Protein AF-A0A315EAD7-F1 (afdb_monomer_lite)

Structure (mmCIF, N/CA/C/O backbone):
data_AF-A0A315EAD7-F1
#
_entry.id   AF-A0A315EAD7-F1
#
loop_
_atom_site.group_PDB
_atom_site.id
_atom_site.type_symbol
_atom_site.label_atom_id
_atom_site.label_alt_id
_atom_site.label_comp_id
_atom_site.label_asym_id
_atom_site.label_entity_id
_atom_site.label_seq_id
_atom_site.pdbx_PDB_ins_code
_atom_site.Cartn_x
_atom_site.Cartn_y
_atom_site.Cartn_z
_atom_site.occupancy
_atom_site.B_iso_or_equiv
_atom_site.auth_seq_id
_atom_site.auth_comp_id
_atom_site.auth_asym_id
_atom_site.auth_atom_id
_atom_site.pdbx_PDB_model_num
ATOM 1 N N . MET A 1 1 ? 88.398 -5.566 -38.376 1.00 37.94 1 MET A N 1
ATOM 2 C CA . MET A 1 1 ? 87.605 -5.777 -39.605 1.00 37.94 1 MET A CA 1
ATOM 3 C C . MET A 1 1 ? 86.304 -6.455 -39.190 1.00 37.94 1 MET A C 1
ATOM 5 O O . MET A 1 1 ? 86.364 -7.493 -38.545 1.00 37.94 1 MET A O 1
ATOM 9 N N . LEU A 1 2 ? 85.172 -5.774 -39.396 1.00 40.97 2 LEU A N 1
ATOM 10 C CA . LEU A 1 2 ? 83.813 -6.193 -39.020 1.00 40.97 2 LEU A CA 1
ATOM 11 C C . LEU A 1 2 ? 83.371 -7.479 -39.746 1.00 40.97 2 LEU A C 1
ATOM 13 O O . LEU A 1 2 ? 83.737 -7.649 -40.902 1.00 40.97 2 LEU A O 1
ATOM 17 N N . MET A 1 3 ? 82.492 -8.282 -39.125 1.00 36.75 3 MET A N 1
ATOM 18 C CA . MET A 1 3 ? 81.089 -8.507 -39.562 1.00 36.75 3 MET A CA 1
ATOM 19 C C . MET A 1 3 ? 80.421 -9.642 -38.752 1.00 36.75 3 MET A C 1
ATOM 21 O O . MET A 1 3 ? 80.897 -10.767 -38.713 1.00 36.75 3 MET A O 1
ATOM 25 N N . MET A 1 4 ? 79.442 -9.292 -37.907 1.00 40.12 4 MET A N 1
ATOM 26 C CA . MET A 1 4 ? 77.978 -9.465 -38.076 1.00 40.12 4 MET A CA 1
ATOM 27 C C . MET A 1 4 ? 77.415 -10.809 -37.571 1.00 40.12 4 MET A C 1
ATOM 29 O O . MET A 1 4 ? 77.338 -11.806 -38.284 1.00 40.12 4 MET A O 1
ATOM 33 N N . LYS A 1 5 ? 76.933 -10.776 -36.318 1.00 45.88 5 LYS A N 1
ATOM 34 C CA . LYS A 1 5 ? 76.017 -11.752 -35.703 1.00 45.88 5 LYS A CA 1
ATOM 35 C C . LYS A 1 5 ? 74.645 -11.670 -36.384 1.00 45.88 5 LYS A C 1
ATOM 37 O O . LYS A 1 5 ? 74.029 -10.608 -36.389 1.00 45.88 5 LYS A O 1
ATOM 42 N N . LYS A 1 6 ? 74.149 -12.792 -36.913 1.00 49.88 6 LYS A N 1
ATOM 43 C CA . LYS A 1 6 ? 72.768 -12.925 -37.403 1.00 49.88 6 LYS A CA 1
ATOM 44 C C . LYS A 1 6 ? 71.826 -13.124 -36.212 1.00 49.88 6 LYS A C 1
ATOM 46 O O . LYS A 1 6 ? 71.867 -14.162 -35.561 1.00 49.88 6 LYS A O 1
ATOM 51 N N . ILE A 1 7 ? 71.006 -12.117 -35.929 1.00 51.59 7 ILE A N 1
ATOM 52 C CA . ILE A 1 7 ? 69.892 -12.180 -34.977 1.00 51.59 7 ILE A CA 1
ATOM 53 C C . ILE A 1 7 ? 68.640 -12.524 -35.791 1.00 51.59 7 ILE A C 1
ATOM 55 O O . ILE A 1 7 ? 68.223 -11.741 -36.641 1.00 51.59 7 ILE A O 1
ATOM 59 N N . PHE A 1 8 ? 68.072 -13.707 -35.565 1.00 46.38 8 PHE A N 1
ATOM 60 C CA . PHE A 1 8 ? 66.744 -14.080 -36.058 1.00 46.38 8 PHE A CA 1
ATOM 61 C C . PHE A 1 8 ? 65.682 -13.430 -35.154 1.00 46.38 8 PHE A C 1
ATOM 63 O O . PHE A 1 8 ? 65.726 -13.670 -33.945 1.00 46.38 8 PHE A O 1
ATOM 70 N N . PRO A 1 9 ? 64.725 -12.635 -35.671 1.00 49.94 9 PRO A N 1
ATOM 71 C CA . PRO A 1 9 ? 63.619 -12.157 -34.861 1.00 49.94 9 PRO A CA 1
ATOM 72 C C . PRO A 1 9 ? 62.522 -13.226 -34.808 1.00 49.94 9 PRO A C 1
ATOM 74 O O . PRO A 1 9 ? 61.976 -13.653 -35.825 1.00 49.94 9 PRO A O 1
ATOM 77 N N . LEU A 1 10 ? 62.213 -13.651 -33.587 1.00 44.47 10 LEU A N 1
ATOM 78 C CA . LEU A 1 10 ? 61.074 -14.487 -33.242 1.00 44.47 10 LEU A CA 1
ATOM 79 C C . LEU A 1 10 ? 59.828 -13.589 -33.279 1.00 44.47 10 LEU A C 1
ATOM 81 O O . LEU A 1 10 ? 59.604 -12.784 -32.377 1.00 44.47 10 LEU A O 1
ATOM 85 N N . VAL A 1 11 ? 59.063 -13.659 -34.370 1.00 46.22 11 VAL A N 1
ATOM 86 C CA . VAL A 1 11 ? 57.801 -12.923 -34.528 1.00 46.22 11 VAL A CA 1
ATOM 87 C C . VAL A 1 11 ? 56.755 -13.584 -33.631 1.00 46.22 11 VAL A C 1
ATOM 89 O O . VAL A 1 11 ? 56.119 -14.567 -34.004 1.00 46.22 11 VAL A O 1
ATOM 92 N N . ALA A 1 12 ? 56.606 -13.061 -32.415 1.00 50.25 12 ALA A N 1
ATOM 93 C CA . ALA A 1 12 ? 55.494 -13.378 -31.533 1.00 50.25 12 ALA A CA 1
ATOM 94 C C . ALA A 1 12 ? 54.226 -12.708 -32.085 1.00 50.25 12 ALA A C 1
ATOM 96 O O . ALA A 1 12 ? 54.041 -11.496 -31.971 1.00 50.25 12 ALA A O 1
ATOM 97 N N . ILE A 1 13 ? 53.364 -13.503 -32.719 1.00 51.53 13 ILE A N 1
ATOM 98 C CA . ILE A 1 13 ? 52.013 -13.098 -33.108 1.00 51.53 13 ILE A CA 1
ATOM 99 C C . ILE A 1 13 ? 51.214 -12.890 -31.816 1.00 51.53 13 ILE A C 1
ATOM 101 O O . ILE A 1 13 ? 50.770 -13.841 -31.177 1.00 51.53 13 ILE A O 1
ATOM 105 N N . VAL A 1 14 ? 51.063 -11.630 -31.408 1.00 49.56 14 VAL A N 1
ATOM 106 C CA . VAL A 1 14 ? 50.138 -11.217 -30.351 1.00 49.56 14 VAL A CA 1
ATOM 107 C C . VAL A 1 14 ? 48.731 -11.234 -30.948 1.00 49.56 14 VAL A C 1
ATOM 109 O O . VAL A 1 14 ? 48.288 -10.270 -31.568 1.00 49.56 14 VAL A O 1
ATOM 112 N N . THR A 1 15 ? 48.020 -12.349 -30.792 1.00 51.84 15 THR A N 1
ATOM 113 C CA . THR A 1 15 ? 46.568 -12.415 -30.998 1.00 51.84 15 THR A CA 1
ATOM 114 C C . THR A 1 15 ? 45.883 -11.592 -29.911 1.00 51.84 15 THR A C 1
ATOM 116 O O . THR A 1 15 ? 45.620 -12.073 -28.811 1.00 51.84 15 THR A O 1
ATOM 119 N N . ILE A 1 16 ? 45.616 -10.322 -30.215 1.00 50.47 16 ILE A N 1
ATOM 120 C CA . ILE A 1 16 ? 44.735 -9.469 -29.420 1.00 50.47 16 ILE A CA 1
ATOM 121 C C . ILE A 1 16 ? 43.326 -10.050 -29.571 1.00 50.47 16 ILE A C 1
ATOM 123 O O . ILE A 1 16 ? 42.698 -9.898 -30.620 1.00 50.47 16 ILE A O 1
ATOM 127 N N . MET A 1 17 ? 42.837 -10.748 -28.541 1.00 46.25 17 MET A N 1
ATOM 128 C CA . MET A 1 17 ? 41.426 -11.115 -28.446 1.00 46.25 17 MET A CA 1
ATOM 129 C C . MET A 1 17 ? 40.604 -9.825 -28.408 1.00 46.25 17 MET A C 1
ATOM 131 O O . MET A 1 17 ? 40.495 -9.159 -27.381 1.00 46.25 17 MET A O 1
ATOM 135 N N . SER A 1 18 ? 40.045 -9.452 -29.551 1.00 45.97 18 SER A N 1
ATOM 136 C CA . SER A 1 18 ? 39.027 -8.416 -29.660 1.00 45.97 18 SER A CA 1
ATOM 137 C C . SER A 1 18 ? 37.729 -9.011 -29.115 1.00 45.97 18 SER A C 1
ATOM 139 O O . SER A 1 18 ? 36.927 -9.581 -29.848 1.00 45.97 18 SER A O 1
ATOM 141 N N . GLY A 1 19 ? 37.545 -8.939 -27.795 1.00 50.06 19 GLY A N 1
ATOM 142 C CA . GLY A 1 19 ? 36.260 -9.238 -27.176 1.00 50.06 19 GLY A CA 1
ATOM 143 C C . GLY A 1 19 ? 35.220 -8.265 -27.723 1.00 50.06 19 GLY A C 1
ATOM 144 O O . GLY A 1 19 ? 35.272 -7.073 -27.423 1.00 50.06 19 GLY A O 1
ATOM 145 N N . CYS A 1 20 ? 34.306 -8.746 -28.566 1.00 53.44 20 CYS A N 1
ATOM 146 C CA . CYS A 1 20 ? 33.174 -7.957 -29.030 1.00 53.44 20 CYS A CA 1
ATOM 147 C C . CYS A 1 20 ? 32.381 -7.500 -27.802 1.00 53.44 20 CYS A C 1
ATOM 149 O O . CYS A 1 20 ? 31.727 -8.313 -27.150 1.00 53.44 20 CYS A O 1
ATOM 151 N N . ALA A 1 21 ? 32.447 -6.208 -27.478 1.00 58.72 21 ALA A N 1
ATOM 152 C CA . ALA A 1 21 ? 31.593 -5.606 -26.469 1.00 58.72 21 ALA A CA 1
ATOM 153 C C . ALA A 1 21 ? 30.136 -5.770 -26.924 1.00 58.72 21 ALA A C 1
ATOM 155 O O . ALA A 1 21 ? 29.651 -5.041 -27.788 1.00 58.72 21 ALA A O 1
ATOM 156 N N . GLN A 1 22 ? 29.453 -6.786 -26.396 1.00 73.75 22 GLN A N 1
ATOM 157 C CA . GLN A 1 22 ? 28.046 -7.019 -26.688 1.00 73.75 22 GLN A CA 1
ATOM 158 C C . GLN A 1 22 ? 27.231 -5.965 -25.942 1.00 73.75 22 GLN A C 1
ATOM 160 O O . GLN A 1 22 ? 27.236 -5.908 -24.709 1.00 73.75 22 GLN A O 1
ATOM 165 N N . ASN A 1 23 ? 26.554 -5.107 -26.698 1.00 79.56 23 ASN A N 1
ATOM 166 C CA . ASN A 1 23 ? 25.567 -4.198 -26.142 1.00 79.56 23 ASN A CA 1
ATOM 167 C C . ASN A 1 23 ? 24.264 -4.969 -25.887 1.00 79.56 23 ASN A C 1
ATOM 169 O O . ASN A 1 23 ? 23.800 -5.708 -26.755 1.00 79.56 23 ASN A O 1
ATOM 173 N N . LEU A 1 24 ? 23.683 -4.795 -24.704 1.00 85.31 24 LEU A N 1
ATOM 174 C CA . LEU A 1 24 ? 22.423 -5.397 -24.286 1.00 85.31 24 LEU A CA 1
ATOM 175 C C . LEU A 1 24 ? 21.410 -4.288 -23.993 1.00 85.31 24 LEU A C 1
ATOM 177 O O . LEU A 1 24 ? 21.743 -3.268 -23.388 1.00 85.31 24 LEU A O 1
ATOM 181 N N . TRP A 1 25 ? 20.171 -4.493 -24.429 1.00 86.88 25 TRP A N 1
ATOM 182 C CA . TRP A 1 25 ? 19.049 -3.652 -24.032 1.00 86.88 25 TRP A CA 1
ATOM 183 C C . TRP A 1 25 ? 18.603 -4.020 -22.618 1.00 86.88 25 TRP A C 1
ATOM 185 O O . TRP A 1 25 ? 18.410 -5.194 -22.310 1.00 86.88 25 TRP A O 1
ATOM 195 N N . TYR A 1 26 ? 18.401 -3.014 -21.774 1.00 85.44 26 TYR A N 1
ATOM 196 C CA . TYR A 1 26 ? 18.005 -3.185 -20.382 1.00 85.44 26 TYR A CA 1
ATOM 197 C C . TYR A 1 26 ? 16.899 -2.221 -19.973 1.00 85.44 26 TYR A C 1
ATOM 199 O O . TYR A 1 26 ? 16.908 -1.049 -20.346 1.00 85.44 26 TYR A O 1
ATOM 207 N N . LYS A 1 27 ? 15.968 -2.730 -19.168 1.00 84.50 27 LYS A N 1
ATOM 208 C CA . LYS A 1 27 ? 14.889 -1.982 -18.531 1.00 84.50 27 LYS A CA 1
ATOM 209 C C . LYS A 1 27 ? 14.691 -2.547 -17.112 1.00 84.50 27 LYS A C 1
ATOM 211 O O . LYS A 1 27 ? 14.320 -3.715 -16.995 1.00 84.50 27 LYS A O 1
ATOM 216 N N . PRO A 1 28 ? 14.920 -1.762 -16.037 1.00 70.00 28 PRO A N 1
ATOM 217 C CA . PRO A 1 28 ? 14.924 -2.258 -14.651 1.00 70.00 28 PRO A CA 1
ATOM 218 C C . PRO A 1 28 ? 13.627 -2.930 -14.190 1.00 70.00 28 PRO A C 1
ATOM 220 O O . PRO A 1 28 ? 13.634 -3.748 -13.276 1.00 70.00 28 PRO A O 1
ATOM 223 N N . THR A 1 29 ? 12.506 -2.553 -14.801 1.00 72.62 29 THR A N 1
ATOM 224 C CA . THR A 1 29 ? 11.156 -2.983 -14.423 1.00 72.62 29 THR A CA 1
ATOM 225 C C . THR A 1 29 ? 10.525 -3.941 -15.434 1.00 72.62 29 THR A C 1
ATOM 227 O O . THR A 1 29 ? 9.323 -4.193 -15.349 1.00 72.62 29 THR A O 1
ATOM 230 N N . ALA A 1 30 ? 11.302 -4.457 -16.393 1.00 79.19 30 ALA A N 1
ATOM 231 C CA . ALA A 1 30 ? 10.775 -5.325 -17.438 1.00 79.19 30 ALA A CA 1
ATOM 232 C C . ALA A 1 30 ? 10.217 -6.635 -16.867 1.00 79.19 30 ALA A C 1
ATOM 234 O O . ALA A 1 30 ? 10.854 -7.313 -16.058 1.00 79.19 30 ALA A O 1
ATOM 235 N N . ARG A 1 31 ? 9.028 -7.018 -17.330 1.00 77.44 31 ARG A N 1
ATOM 236 C CA . ARG A 1 31 ? 8.433 -8.332 -17.066 1.00 77.44 31 ARG A CA 1
ATOM 237 C C . ARG A 1 31 ? 9.049 -9.392 -17.980 1.00 77.44 31 ARG A C 1
ATOM 239 O O . ARG A 1 31 ? 9.588 -9.089 -19.046 1.00 77.44 31 ARG A O 1
ATOM 246 N N . GLN A 1 32 ? 8.926 -10.661 -17.590 1.00 75.12 32 GLN A N 1
ATOM 247 C CA . GLN A 1 32 ? 9.334 -11.782 -18.439 1.00 75.12 32 GLN A CA 1
ATOM 248 C C . GLN A 1 32 ? 8.607 -11.709 -19.795 1.00 75.12 32 GLN A C 1
ATOM 250 O O . GLN A 1 32 ? 7.385 -11.588 -19.836 1.00 75.12 32 GLN A O 1
ATOM 255 N N . GLY A 1 33 ? 9.365 -11.740 -20.895 1.00 76.62 33 GLY A N 1
ATOM 256 C CA . GLY A 1 33 ? 8.840 -11.641 -22.264 1.00 76.62 33 GLY A CA 1
ATOM 257 C C . GLY A 1 33 ? 8.566 -10.217 -22.772 1.00 76.62 33 GLY A C 1
ATOM 258 O O . GLY A 1 33 ? 8.356 -10.040 -23.969 1.00 76.62 33 GLY A O 1
ATOM 259 N N . GLU A 1 34 ? 8.629 -9.183 -21.921 1.00 86.19 34 GLU A N 1
ATOM 260 C CA . GLU A 1 34 ? 8.369 -7.791 -22.335 1.00 86.19 34 GLU A CA 1
ATOM 261 C C . GLU A 1 34 ? 9.365 -7.311 -23.399 1.00 86.19 34 GLU A C 1
ATOM 263 O O . GLU A 1 34 ? 8.976 -6.641 -24.354 1.00 86.19 34 GLU A O 1
ATOM 268 N N . PHE A 1 35 ? 10.631 -7.728 -23.285 1.00 89.38 35 PHE A N 1
ATOM 269 C CA . PHE A 1 35 ? 11.660 -7.416 -24.277 1.00 89.38 35 PHE A CA 1
ATOM 270 C C . PHE A 1 35 ? 11.283 -7.888 -25.679 1.00 89.38 35 PHE A C 1
ATOM 272 O O . PHE A 1 35 ? 11.458 -7.149 -26.641 1.00 89.38 35 PHE A O 1
ATOM 279 N N . GLU A 1 36 ? 10.774 -9.112 -25.812 1.00 89.50 36 GLU A N 1
ATOM 280 C CA . GLU A 1 36 ? 10.478 -9.704 -27.117 1.00 89.50 36 GLU A CA 1
ATOM 281 C C . GLU A 1 36 ? 9.291 -9.012 -27.784 1.00 89.50 36 GLU A C 1
ATOM 283 O O . GLU A 1 36 ? 9.349 -8.718 -28.978 1.00 89.50 36 GLU A O 1
ATOM 288 N N . VAL A 1 37 ? 8.259 -8.689 -27.000 1.00 90.94 37 VAL A N 1
ATOM 289 C CA . VAL A 1 37 ? 7.081 -7.946 -27.463 1.00 90.94 37 VAL A CA 1
ATOM 290 C C . VAL A 1 37 ? 7.477 -6.551 -27.943 1.00 90.94 37 VAL A C 1
ATOM 292 O O . VAL A 1 37 ? 7.146 -6.160 -29.065 1.00 90.94 37 VAL A O 1
ATOM 295 N N . ASP A 1 38 ? 8.221 -5.811 -27.120 1.00 93.25 38 ASP A N 1
ATOM 296 C CA . ASP A 1 38 ? 8.662 -4.455 -27.442 1.00 93.25 38 ASP A CA 1
ATOM 297 C C . ASP A 1 38 ? 9.624 -4.436 -28.628 1.00 93.25 38 ASP A C 1
ATOM 299 O O . ASP A 1 38 ? 9.444 -3.645 -29.556 1.00 93.25 38 ASP A O 1
ATOM 303 N N . ARG A 1 39 ? 10.593 -5.357 -28.646 1.00 92.00 39 ARG A N 1
A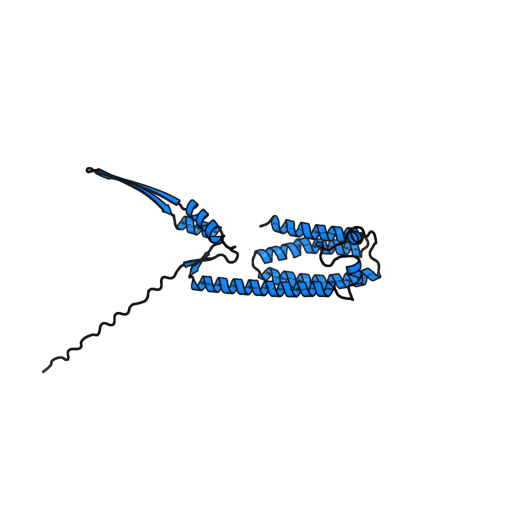TOM 304 C CA . ARG A 1 39 ? 11.524 -5.531 -29.761 1.00 92.00 39 ARG A CA 1
ATOM 305 C C . ARG A 1 39 ? 10.775 -5.825 -31.050 1.00 92.00 39 ARG A C 1
ATOM 307 O O . ARG A 1 39 ? 11.072 -5.198 -32.061 1.00 92.00 39 ARG A O 1
ATOM 314 N N . TYR A 1 40 ? 9.819 -6.753 -31.039 1.00 91.50 40 TYR A N 1
ATOM 315 C CA . TYR A 1 40 ? 9.053 -7.095 -32.236 1.00 91.50 40 TYR A CA 1
ATOM 316 C C . TYR A 1 40 ? 8.264 -5.890 -32.755 1.00 91.50 40 TYR A C 1
ATOM 318 O O . TYR A 1 40 ? 8.360 -5.561 -33.938 1.00 91.50 40 TYR A O 1
ATOM 326 N N . ALA A 1 41 ? 7.557 -5.182 -31.870 1.00 92.00 41 ALA A N 1
ATOM 327 C CA . ALA A 1 41 ? 6.828 -3.970 -32.231 1.00 92.00 41 ALA A CA 1
ATOM 328 C C . ALA A 1 41 ? 7.756 -2.903 -32.839 1.00 92.00 41 ALA A C 1
ATOM 330 O O . ALA A 1 41 ? 7.428 -2.317 -33.871 1.00 92.00 41 ALA A O 1
ATOM 331 N N . CYS A 1 42 ? 8.935 -2.691 -32.250 1.00 93.38 42 CYS A N 1
ATOM 332 C CA . CYS A 1 42 ? 9.903 -1.726 -32.761 1.00 93.38 42 CYS A CA 1
ATOM 333 C C . CYS A 1 42 ? 10.536 -2.149 -34.086 1.00 93.38 42 CYS A C 1
ATOM 335 O O . CYS A 1 42 ? 10.737 -1.292 -34.942 1.00 93.38 42 CYS A O 1
ATOM 337 N N . VAL A 1 43 ? 10.816 -3.442 -34.292 1.00 91.56 43 VAL A N 1
ATOM 338 C CA . VAL A 1 43 ? 11.318 -3.956 -35.579 1.00 91.56 43 VAL A CA 1
ATOM 339 C C . VAL A 1 43 ? 10.304 -3.712 -36.690 1.00 91.56 43 VAL A C 1
ATOM 341 O O . VAL A 1 43 ? 10.704 -3.342 -37.788 1.00 91.56 43 VAL A O 1
ATOM 344 N N . GLN A 1 44 ? 9.008 -3.898 -36.423 1.00 89.56 44 GLN A N 1
ATOM 345 C CA . GLN A 1 44 ? 7.955 -3.630 -37.407 1.00 89.56 44 GLN A CA 1
ATOM 34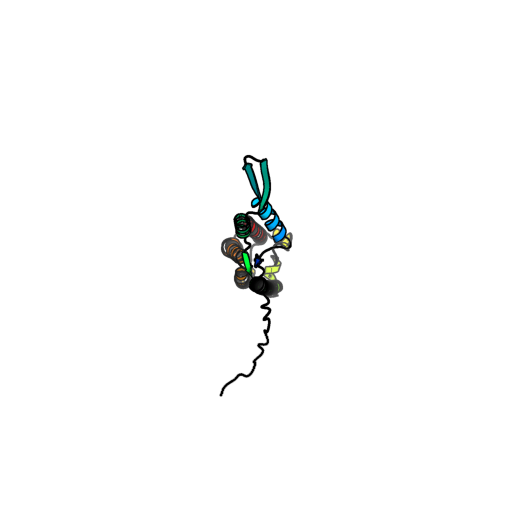6 C C . GLN A 1 44 ? 7.887 -2.141 -37.770 1.00 89.56 44 GLN A C 1
ATOM 348 O O . GLN A 1 44 ? 7.787 -1.799 -38.945 1.00 89.56 44 GLN A O 1
ATOM 353 N N . GLN A 1 45 ? 7.998 -1.251 -36.779 1.00 88.62 45 GLN A N 1
ATOM 354 C CA . GLN A 1 45 ? 7.981 0.201 -37.002 1.00 88.62 45 GLN A CA 1
ATOM 355 C C . GLN A 1 45 ? 9.218 0.717 -37.743 1.00 88.62 45 GLN A C 1
ATOM 357 O O . GLN A 1 45 ? 9.143 1.737 -38.425 1.00 88.62 45 GLN A O 1
ATOM 362 N N . SER A 1 46 ? 10.355 0.037 -37.609 1.00 90.88 46 SER A N 1
ATOM 363 C CA . SER A 1 46 ? 11.601 0.441 -38.253 1.00 90.88 46 SER A CA 1
ATOM 364 C C . SER A 1 46 ? 11.819 -0.182 -39.632 1.00 90.88 46 SER A C 1
ATOM 366 O O . SER A 1 46 ? 12.813 0.161 -40.271 1.00 90.88 46 SER A O 1
ATOM 368 N N . GLN A 1 47 ? 10.925 -1.050 -40.125 1.00 89.25 47 GLN A N 1
ATOM 369 C CA . GLN A 1 47 ? 11.025 -1.578 -41.489 1.00 89.25 47 GLN A CA 1
ATOM 370 C C . GLN A 1 47 ? 10.829 -0.462 -42.520 1.00 89.25 47 GLN A C 1
ATOM 372 O O . GLN A 1 47 ? 9.783 0.183 -42.577 1.00 89.25 47 GLN A O 1
ATOM 377 N N . GLN A 1 48 ? 11.819 -0.275 -43.387 1.00 82.25 48 GLN A N 1
ATOM 378 C CA . GLN A 1 48 ? 11.753 0.621 -44.537 1.00 82.25 48 GLN A CA 1
ATOM 379 C C . GLN A 1 48 ? 12.012 -0.178 -45.814 1.00 82.25 48 GLN A C 1
ATOM 381 O O . GLN A 1 48 ? 12.839 -1.089 -45.836 1.00 82.25 48 GLN A O 1
ATOM 386 N N . ARG A 1 49 ? 11.289 0.148 -46.890 1.00 76.56 49 ARG A N 1
ATOM 387 C CA . ARG A 1 49 ? 11.556 -0.419 -48.216 1.00 76.56 49 ARG A CA 1
ATOM 388 C C . ARG A 1 49 ? 12.605 0.421 -48.927 1.00 76.56 49 ARG A C 1
ATOM 390 O O . ARG A 1 49 ? 12.410 1.618 -49.121 1.00 76.56 49 ARG A O 1
ATOM 397 N N . LEU A 1 50 ? 13.690 -0.221 -49.338 1.00 69.12 50 LEU A N 1
ATOM 398 C CA . LEU A 1 50 ? 14.692 0.341 -50.229 1.00 69.12 50 LEU A CA 1
ATOM 399 C C . LEU A 1 50 ? 14.510 -0.286 -51.608 1.00 69.12 50 LEU A C 1
ATOM 401 O O . LEU A 1 50 ? 14.909 -1.424 -51.851 1.00 69.12 50 LEU A O 1
ATOM 405 N N . GLY A 1 51 ? 13.876 0.485 -52.490 1.00 65.06 51 GLY A N 1
ATOM 406 C CA . GLY A 1 51 ? 13.759 0.188 -53.910 1.00 65.06 51 GLY A CA 1
ATOM 407 C C . GLY A 1 51 ? 14.789 0.998 -54.687 1.00 65.06 51 GLY A C 1
ATOM 408 O O . GLY A 1 51 ? 14.736 2.227 -54.673 1.00 65.06 51 GLY A O 1
ATOM 409 N N . MET A 1 52 ? 15.720 0.333 -55.366 1.00 60.00 52 MET A N 1
ATOM 410 C CA . MET A 1 52 ? 16.688 0.986 -56.244 1.00 60.00 52 MET A CA 1
ATOM 411 C C . MET A 1 52 ? 16.614 0.358 -57.628 1.00 60.00 52 MET A C 1
ATOM 413 O O . MET A 1 52 ? 16.802 -0.845 -57.776 1.00 60.00 52 MET A O 1
ATOM 417 N N . ALA A 1 53 ? 16.345 1.177 -58.640 1.00 65.38 53 ALA A N 1
ATOM 418 C CA . ALA A 1 53 ? 16.370 0.767 -60.035 1.00 65.38 53 ALA A CA 1
ATOM 419 C C . ALA A 1 53 ? 17.446 1.570 -60.766 1.00 65.38 53 ALA A C 1
ATOM 421 O O . ALA A 1 53 ? 17.470 2.798 -60.688 1.00 65.38 53 ALA A O 1
ATOM 422 N N . SER A 1 54 ? 18.340 0.878 -61.467 1.00 57.00 54 SER A N 1
ATOM 423 C CA . SER A 1 54 ? 19.348 1.493 -62.328 1.00 57.00 54 SER A CA 1
ATOM 424 C C . SER A 1 54 ? 19.175 0.966 -63.744 1.00 57.00 54 SER A C 1
ATOM 426 O O . SER A 1 54 ? 18.988 -0.232 -63.949 1.00 57.00 54 SER A O 1
ATOM 428 N N . VAL A 1 55 ? 19.203 1.860 -64.728 1.00 54.69 55 VAL A N 1
ATOM 429 C CA . VAL A 1 55 ? 19.068 1.497 -66.140 1.00 54.69 55 VAL A CA 1
ATOM 430 C C . VAL A 1 55 ? 20.238 2.103 -66.889 1.00 54.69 55 VAL A C 1
ATOM 432 O O . VAL A 1 55 ? 20.495 3.301 -66.785 1.00 54.69 55 VAL A O 1
ATOM 435 N N . ASN A 1 56 ? 20.965 1.273 -67.629 1.00 55.97 56 ASN A N 1
ATOM 436 C CA . ASN A 1 56 ? 22.019 1.713 -68.530 1.00 55.97 56 ASN A CA 1
ATOM 437 C C . ASN A 1 56 ? 21.723 1.240 -69.962 1.00 55.97 56 ASN A C 1
ATOM 439 O O . ASN A 1 56 ? 20.766 0.509 -70.217 1.00 55.97 56 ASN A O 1
ATOM 443 N N . ARG A 1 57 ? 22.559 1.665 -70.916 1.00 46.12 57 ARG A N 1
ATOM 444 C CA . ARG A 1 57 ? 22.409 1.345 -72.348 1.00 46.12 57 ARG A CA 1
ATOM 445 C C . ARG A 1 57 ? 22.399 -0.164 -72.658 1.00 46.12 57 ARG A C 1
ATOM 447 O O . ARG A 1 57 ? 21.961 -0.545 -73.738 1.00 46.12 57 ARG A O 1
ATOM 454 N N . TYR A 1 58 ? 22.873 -1.005 -71.742 1.00 64.19 58 TYR A N 1
ATOM 455 C CA . TYR A 1 58 ? 23.032 -2.448 -71.917 1.00 64.19 58 TYR A CA 1
ATOM 456 C C . TYR A 1 58 ? 22.062 -3.284 -71.060 1.00 64.19 58 TYR A C 1
ATOM 458 O O . TYR A 1 58 ? 22.093 -4.509 -71.145 1.00 64.19 58 TYR A O 1
ATOM 466 N N . GLY A 1 59 ? 21.193 -2.657 -70.259 1.00 44.16 59 GLY A N 1
ATOM 467 C CA . GLY A 1 59 ? 20.201 -3.342 -69.425 1.00 44.16 59 GLY A CA 1
ATOM 468 C C . GLY A 1 59 ? 19.829 -2.568 -68.158 1.00 44.16 59 GLY A C 1
ATOM 469 O O . GLY A 1 59 ? 20.464 -1.573 -67.804 1.00 44.16 59 GLY A O 1
ATOM 470 N N . GLY A 1 60 ? 18.782 -3.030 -67.470 1.00 64.12 60 GLY A N 1
ATOM 471 C CA . GLY A 1 60 ? 18.345 -2.492 -66.180 1.00 64.12 60 GLY A CA 1
ATOM 472 C C . GLY A 1 60 ? 18.440 -3.523 -65.059 1.00 64.12 60 GLY A C 1
ATOM 473 O O . GLY A 1 60 ? 18.214 -4.710 -65.283 1.00 64.12 60 GLY A O 1
ATOM 474 N N . SER A 1 61 ? 18.760 -3.064 -63.852 1.00 54.44 61 SER A N 1
ATOM 475 C CA . SER A 1 61 ? 18.680 -3.840 -62.615 1.00 54.44 61 SER A CA 1
ATOM 476 C C . SER A 1 61 ? 17.760 -3.132 -61.624 1.00 54.44 61 SER A C 1
ATOM 478 O O . SER A 1 61 ? 17.762 -1.904 -61.528 1.00 54.44 61 SER A O 1
ATOM 480 N N . ALA A 1 62 ? 16.964 -3.906 -60.890 1.00 64.75 62 ALA A N 1
ATOM 481 C CA . ALA A 1 62 ? 16.147 -3.412 -59.791 1.00 64.75 62 ALA A CA 1
ATOM 482 C C . ALA A 1 62 ? 16.382 -4.276 -58.549 1.00 64.75 62 ALA A C 1
ATOM 484 O O . ALA A 1 62 ? 16.460 -5.500 -58.645 1.00 64.75 62 ALA A O 1
ATOM 485 N N . ILE A 1 63 ? 16.503 -3.628 -57.395 1.00 65.50 63 ILE A N 1
ATOM 486 C CA . ILE A 1 63 ? 16.604 -4.247 -56.074 1.00 65.50 63 ILE A CA 1
ATOM 487 C C . ILE A 1 63 ? 15.440 -3.703 -55.244 1.00 65.50 63 ILE A C 1
ATOM 489 O O . ILE A 1 63 ? 15.273 -2.488 -55.166 1.00 65.50 63 ILE A O 1
ATOM 493 N N . ASP A 1 64 ? 14.658 -4.592 -54.632 1.00 73.94 64 ASP A N 1
ATOM 494 C CA . ASP A 1 64 ? 13.664 -4.261 -53.603 1.00 73.94 64 ASP A CA 1
ATOM 495 C C . ASP A 1 64 ? 14.034 -5.031 -52.329 1.00 73.94 64 ASP A C 1
ATOM 497 O O . ASP A 1 64 ? 14.050 -6.264 -52.324 1.00 73.94 64 ASP A O 1
ATOM 501 N N . GLN A 1 65 ? 14.415 -4.314 -51.271 1.00 76.06 65 GLN A N 1
ATOM 502 C CA . GLN A 1 65 ? 14.800 -4.896 -49.983 1.00 76.06 65 GLN A CA 1
ATOM 503 C C . GLN A 1 65 ? 14.070 -4.204 -48.833 1.00 76.06 65 GLN A C 1
ATOM 505 O O . GLN A 1 65 ? 13.891 -2.986 -48.829 1.00 76.06 65 GLN A O 1
A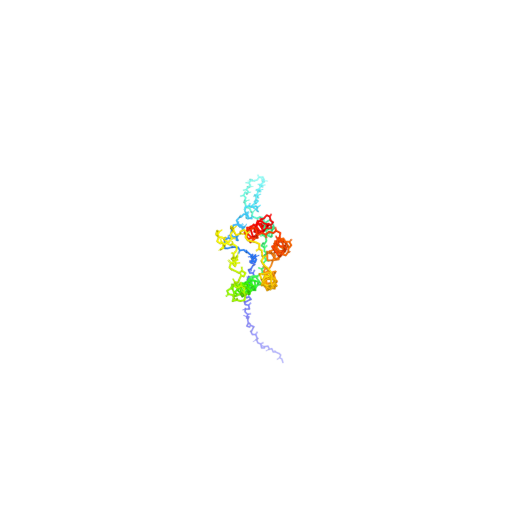TOM 510 N N . GLN A 1 66 ? 13.685 -4.981 -47.820 1.00 77.56 66 GLN A N 1
ATOM 511 C CA . GLN A 1 66 ? 13.272 -4.444 -46.526 1.00 77.56 66 GLN A CA 1
ATOM 512 C C . GLN A 1 66 ? 14.495 -4.335 -45.619 1.00 77.56 66 GLN A C 1
ATOM 514 O O . GLN A 1 66 ? 15.179 -5.330 -45.378 1.00 77.56 66 GLN A O 1
ATOM 519 N N . ILE A 1 67 ? 14.776 -3.125 -45.140 1.00 79.94 67 ILE A N 1
ATOM 520 C CA . ILE A 1 67 ? 15.877 -2.852 -44.218 1.00 79.94 67 ILE A CA 1
ATOM 521 C C . ILE A 1 67 ? 15.308 -2.214 -42.952 1.00 79.94 67 ILE A C 1
ATOM 523 O O . ILE A 1 67 ? 14.469 -1.314 -43.007 1.00 79.94 67 ILE A O 1
ATOM 527 N N . THR A 1 68 ? 15.775 -2.685 -41.800 1.00 85.06 68 THR A N 1
ATOM 528 C CA . THR A 1 68 ? 15.485 -2.088 -40.496 1.00 85.06 68 THR A CA 1
ATOM 529 C C . THR A 1 68 ? 16.293 -0.802 -40.345 1.00 85.06 68 THR A C 1
ATOM 531 O O . THR A 1 68 ? 17.519 -0.818 -40.406 1.00 85.06 68 THR A O 1
ATOM 534 N N . ASN A 1 69 ? 15.621 0.319 -40.109 1.00 89.62 69 ASN A N 1
ATOM 535 C CA . ASN A 1 69 ? 16.278 1.565 -39.750 1.00 89.62 69 ASN A CA 1
ATOM 536 C C . ASN A 1 69 ? 16.694 1.533 -38.269 1.00 89.62 69 ASN A C 1
ATOM 538 O O . ASN A 1 69 ? 15.855 1.677 -37.374 1.00 89.62 69 ASN A O 1
ATOM 542 N N . ASP A 1 70 ? 17.989 1.353 -38.009 1.00 86.94 70 ASP A N 1
ATOM 543 C CA . ASP A 1 70 ? 18.533 1.207 -36.651 1.00 86.94 70 ASP A CA 1
ATOM 544 C C . ASP A 1 70 ? 18.262 2.422 -35.751 1.00 86.94 70 ASP A C 1
ATOM 546 O O . ASP A 1 70 ? 18.011 2.263 -34.554 1.00 86.94 70 ASP A O 1
ATOM 550 N N . GLN A 1 71 ? 18.240 3.636 -36.313 1.00 88.94 71 GLN A N 1
ATOM 551 C CA . GLN A 1 71 ? 17.939 4.854 -35.556 1.00 88.94 71 GLN A CA 1
ATOM 552 C C . GLN A 1 71 ? 16.475 4.879 -35.103 1.00 88.94 71 GLN A C 1
ATOM 554 O O . GLN A 1 71 ? 16.183 5.214 -33.951 1.00 88.94 71 GLN A O 1
ATOM 559 N N . VAL A 1 72 ? 15.552 4.498 -35.991 1.00 90.50 72 VAL A N 1
ATOM 560 C CA . VAL A 1 72 ? 14.121 4.380 -35.668 1.00 90.50 72 VAL A CA 1
ATOM 561 C C . VAL A 1 72 ? 13.904 3.269 -34.643 1.00 90.50 72 VAL A C 1
ATOM 563 O O . VAL A 1 72 ? 13.194 3.473 -33.659 1.00 90.50 72 VAL A O 1
ATOM 566 N N . PHE A 1 73 ? 14.571 2.125 -34.814 1.00 92.06 73 PHE A N 1
ATOM 567 C CA . PHE A 1 73 ? 14.504 1.012 -33.870 1.00 92.06 73 PHE A CA 1
ATOM 568 C C . PHE A 1 73 ? 14.994 1.418 -32.473 1.00 92.06 73 PHE A C 1
ATOM 570 O O . PHE A 1 73 ? 14.279 1.232 -31.490 1.00 92.06 73 PHE A O 1
ATOM 577 N N . SER A 1 74 ? 16.180 2.025 -32.381 1.00 88.94 74 SER A N 1
ATOM 578 C CA . SER A 1 74 ? 16.770 2.472 -31.115 1.00 88.94 74 SER A CA 1
ATOM 579 C C . SER A 1 74 ? 15.899 3.518 -30.410 1.00 88.94 74 SER A C 1
ATOM 581 O O . SER A 1 74 ? 15.680 3.448 -29.198 1.00 88.94 74 SER A O 1
ATOM 583 N N . THR A 1 75 ? 15.322 4.445 -31.180 1.00 91.00 75 THR A N 1
ATOM 584 C CA . THR A 1 75 ? 14.416 5.479 -30.661 1.00 91.00 75 THR A CA 1
ATOM 585 C C . THR A 1 75 ? 13.117 4.868 -30.129 1.00 91.00 75 THR A C 1
ATOM 587 O O . THR A 1 75 ? 12.648 5.258 -29.062 1.00 91.00 75 THR A O 1
ATOM 590 N N . CYS A 1 76 ? 12.563 3.869 -30.823 1.00 93.12 76 CYS A N 1
ATOM 591 C CA . CYS A 1 76 ? 11.391 3.121 -30.365 1.00 93.12 76 CYS A CA 1
ATOM 592 C C . CYS A 1 76 ? 11.673 2.321 -29.084 1.00 93.12 76 CYS A C 1
ATOM 594 O O . CYS A 1 76 ? 10.883 2.345 -28.142 1.00 93.12 76 CYS A O 1
ATOM 596 N N . MET A 1 77 ? 12.818 1.641 -29.006 1.00 93.88 77 MET A N 1
ATOM 597 C CA . MET A 1 77 ? 13.207 0.910 -27.796 1.00 93.88 77 MET A CA 1
ATOM 598 C C . MET A 1 77 ? 13.374 1.867 -26.607 1.00 93.88 77 MET A C 1
ATOM 600 O O . MET A 1 77 ? 12.844 1.614 -25.524 1.00 93.88 77 MET A O 1
ATOM 604 N N . THR A 1 78 ? 14.017 3.014 -26.835 1.00 90.50 78 THR A N 1
ATOM 605 C CA . THR A 1 78 ? 14.192 4.067 -25.823 1.00 90.50 78 THR A CA 1
ATOM 606 C C . THR A 1 78 ? 12.857 4.650 -25.359 1.00 90.50 78 THR A C 1
ATOM 608 O O . THR A 1 78 ? 12.654 4.815 -24.157 1.00 90.50 78 THR A O 1
ATOM 611 N N . SER A 1 79 ? 11.902 4.900 -26.263 1.00 87.50 79 SER A N 1
ATOM 612 C CA . SER A 1 79 ? 10.573 5.411 -25.884 1.00 87.50 79 SER A CA 1
ATOM 613 C C . SER A 1 79 ? 9.760 4.408 -25.059 1.00 87.50 79 SER A C 1
ATOM 615 O O . SER A 1 79 ? 8.929 4.799 -24.242 1.00 87.50 79 SER A O 1
ATOM 617 N N . LYS A 1 80 ? 10.051 3.112 -25.208 1.00 89.50 80 LYS A N 1
ATOM 618 C CA . LYS A 1 80 ? 9.513 2.024 -24.380 1.00 89.50 80 LYS A CA 1
ATOM 619 C C . LYS A 1 80 ? 10.277 1.813 -23.066 1.00 89.50 80 LYS A C 1
ATOM 621 O O . LYS A 1 80 ? 9.927 0.921 -22.289 1.00 89.50 80 LYS A O 1
ATOM 626 N N . GLY A 1 81 ? 11.279 2.645 -22.784 1.00 85.44 81 GLY A N 1
ATOM 627 C CA . GLY A 1 81 ? 12.046 2.646 -21.540 1.00 85.44 81 GLY A CA 1
ATOM 628 C C . GLY A 1 81 ? 13.227 1.676 -21.520 1.00 85.44 81 GLY A C 1
ATOM 629 O O . GLY A 1 81 ? 13.723 1.363 -20.438 1.00 85.44 81 GLY A O 1
ATOM 630 N N . TRP A 1 82 ? 13.660 1.179 -22.680 1.00 90.62 82 TRP A N 1
ATOM 631 C CA . TRP A 1 82 ? 14.867 0.365 -22.803 1.00 90.62 82 TRP A CA 1
ATOM 632 C C . TRP A 1 82 ? 16.096 1.242 -23.031 1.00 90.62 82 TRP A C 1
ATOM 634 O O . TRP A 1 82 ? 16.067 2.171 -23.830 1.00 90.62 82 TRP A O 1
ATOM 644 N N . SER A 1 83 ? 17.206 0.888 -22.396 1.00 87.19 83 SER A N 1
ATOM 645 C CA . SER A 1 83 ? 18.502 1.543 -22.578 1.00 87.19 83 SER A CA 1
ATOM 646 C C . SER A 1 83 ? 19.517 0.544 -23.114 1.00 87.19 83 SER A C 1
ATOM 648 O O . SER A 1 83 ? 19.577 -0.590 -22.640 1.00 87.19 83 SER A O 1
ATOM 650 N N . LEU A 1 84 ? 20.323 0.953 -24.093 1.00 87.00 84 LEU A N 1
ATOM 651 C CA . LEU A 1 84 ? 21.397 0.126 -24.635 1.00 87.00 84 LEU A CA 1
ATOM 652 C C . LEU A 1 84 ? 22.679 0.359 -23.828 1.00 87.00 84 LEU A C 1
ATOM 654 O O . LEU A 1 84 ? 23.166 1.486 -23.744 1.00 87.00 84 LEU A O 1
ATOM 658 N N . GLY A 1 85 ? 23.237 -0.696 -23.241 1.00 83.25 85 GLY A N 1
ATOM 659 C CA . GLY A 1 85 ? 24.470 -0.615 -22.459 1.00 83.25 85 GLY A CA 1
ATOM 660 C C . GLY A 1 85 ? 25.395 -1.795 -22.717 1.00 83.25 85 GLY A C 1
ATOM 661 O O . GLY A 1 85 ? 24.974 -2.830 -23.225 1.00 83.25 85 GLY A O 1
ATOM 662 N N . ARG A 1 86 ? 26.673 -1.664 -22.349 1.00 83.06 86 ARG A N 1
ATOM 663 C C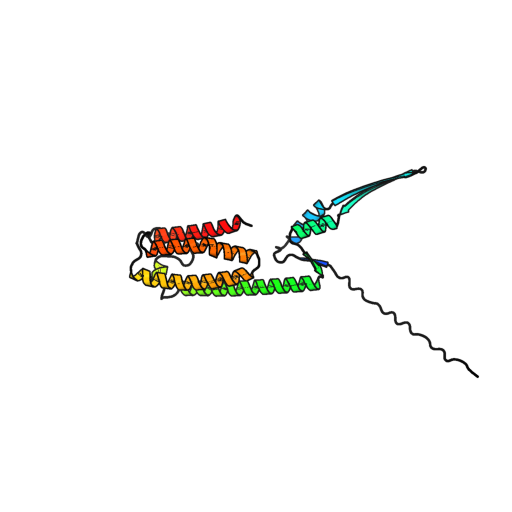A . ARG A 1 86 ? 27.606 -2.801 -22.380 1.00 83.06 86 ARG A CA 1
ATOM 664 C C . ARG A 1 86 ? 27.128 -3.875 -21.410 1.00 83.06 86 ARG A C 1
ATOM 666 O O . ARG A 1 86 ? 26.792 -3.540 -20.276 1.00 83.06 86 ARG A O 1
ATOM 673 N N . LYS A 1 87 ? 27.160 -5.142 -21.828 1.00 78.56 87 LYS A N 1
ATOM 674 C CA . LYS A 1 87 ? 26.675 -6.284 -21.039 1.00 78.56 87 LYS A CA 1
ATOM 675 C C . LYS A 1 87 ? 27.142 -6.273 -19.579 1.00 78.56 87 LYS A C 1
ATOM 677 O O . LYS A 1 87 ? 26.311 -6.362 -18.695 1.00 78.56 87 LYS A O 1
ATOM 682 N N . GLU A 1 88 ? 28.427 -6.052 -19.314 1.00 79.88 88 GLU A N 1
ATOM 683 C CA . GLU A 1 88 ? 28.985 -5.997 -17.946 1.00 79.88 88 GLU A CA 1
ATOM 684 C C . GLU A 1 88 ? 28.338 -4.902 -17.071 1.00 79.88 88 GLU A C 1
ATOM 686 O O . GLU A 1 88 ? 28.019 -5.105 -15.897 1.00 79.88 88 GLU A O 1
ATOM 691 N N . VAL A 1 89 ? 28.111 -3.723 -17.658 1.00 80.12 89 VAL A N 1
ATOM 692 C CA . VAL A 1 89 ? 27.455 -2.590 -16.986 1.00 80.12 89 VAL A CA 1
ATOM 693 C C . VAL A 1 89 ? 25.974 -2.892 -16.767 1.00 80.12 89 VAL A C 1
ATOM 695 O O . VAL A 1 89 ? 25.431 -2.593 -15.712 1.00 80.12 89 VAL A O 1
ATOM 698 N N . VAL A 1 90 ? 25.324 -3.520 -17.741 1.00 78.62 90 VAL A N 1
ATOM 699 C CA . VAL A 1 90 ? 23.921 -3.922 -17.634 1.00 78.62 90 VAL A CA 1
ATOM 700 C C . VAL A 1 90 ? 23.727 -5.016 -16.577 1.00 78.62 90 VAL A C 1
ATOM 702 O O . VAL A 1 90 ? 22.845 -4.889 -15.735 1.00 78.62 90 VAL A O 1
ATOM 705 N N . ASP A 1 91 ? 24.573 -6.045 -16.556 1.00 79.94 91 ASP A N 1
ATOM 706 C CA . ASP A 1 91 ? 24.503 -7.152 -15.596 1.00 79.94 91 ASP A CA 1
ATOM 707 C C . ASP A 1 91 ? 24.694 -6.644 -14.157 1.00 79.94 91 ASP A C 1
ATOM 709 O O . ASP A 1 91 ? 23.942 -7.015 -13.254 1.00 79.94 91 ASP A O 1
ATOM 713 N N . SER A 1 92 ? 25.646 -5.727 -13.941 1.00 81.25 92 SER A N 1
ATOM 714 C CA . SER A 1 92 ? 25.829 -5.072 -12.636 1.00 81.25 92 SER A CA 1
ATOM 715 C C . SER A 1 92 ? 24.642 -4.185 -12.239 1.00 81.25 92 SER A C 1
ATOM 717 O O . SER A 1 92 ? 24.226 -4.218 -11.08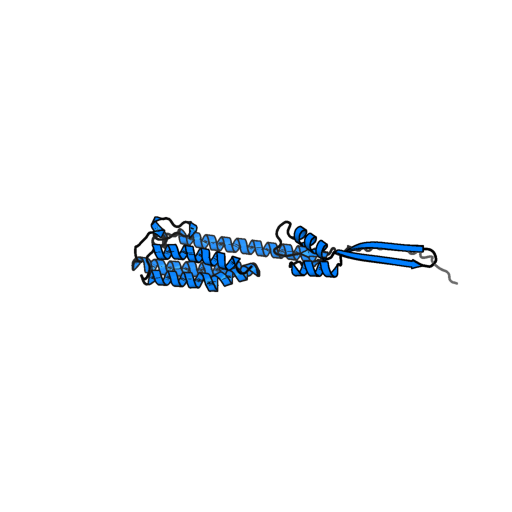0 1.00 81.25 92 SER A O 1
ATOM 719 N N . GLN A 1 93 ? 24.032 -3.456 -13.180 1.00 80.06 93 GLN A N 1
ATOM 720 C CA . GLN A 1 93 ? 22.813 -2.676 -12.928 1.00 80.06 93 GLN A CA 1
ATOM 721 C C . GLN A 1 93 ? 21.608 -3.566 -12.594 1.00 80.06 93 GLN A C 1
ATOM 723 O O . GLN A 1 93 ? 20.845 -3.232 -11.687 1.00 80.06 93 GLN A O 1
ATOM 728 N N . ILE A 1 94 ? 21.450 -4.707 -13.271 1.00 79.19 94 ILE A N 1
ATOM 729 C CA . ILE A 1 94 ? 20.418 -5.710 -12.967 1.00 79.19 94 ILE A CA 1
ATOM 730 C C . ILE A 1 94 ? 20.640 -6.289 -11.570 1.00 79.19 94 ILE A C 1
ATOM 732 O O . ILE A 1 94 ? 19.694 -6.375 -10.783 1.00 79.19 94 ILE A O 1
ATOM 736 N N . ALA A 1 95 ? 21.875 -6.671 -11.238 1.00 83.25 95 ALA A N 1
ATOM 737 C CA . ALA A 1 95 ? 22.216 -7.207 -9.924 1.00 83.25 95 ALA A CA 1
ATOM 738 C C . ALA A 1 95 ? 21.929 -6.184 -8.816 1.00 83.25 95 ALA A C 1
ATOM 740 O O . ALA A 1 95 ? 21.314 -6.524 -7.804 1.00 83.25 95 ALA A O 1
ATOM 741 N N . GLN A 1 96 ? 22.292 -4.918 -9.037 1.00 82.81 96 GLN A N 1
ATOM 742 C CA . GLN A 1 96 ? 22.003 -3.828 -8.111 1.00 82.81 96 GLN A CA 1
ATOM 743 C C . GLN A 1 96 ? 20.494 -3.588 -7.965 1.00 82.81 96 GLN A C 1
ATOM 745 O O . GLN A 1 96 ? 20.000 -3.527 -6.841 1.00 82.81 96 GLN A O 1
ATOM 750 N N . ALA A 1 97 ? 19.742 -3.509 -9.067 1.00 80.69 97 ALA A N 1
ATOM 751 C CA . ALA A 1 97 ? 18.287 -3.348 -9.032 1.00 80.69 97 ALA A CA 1
ATOM 752 C C . ALA A 1 97 ? 17.599 -4.525 -8.320 1.00 80.69 97 ALA A C 1
ATOM 754 O O . ALA A 1 97 ? 16.688 -4.327 -7.519 1.00 80.69 97 ALA A O 1
ATOM 755 N N . THR A 1 98 ? 18.079 -5.750 -8.544 1.00 83.00 98 THR A N 1
ATOM 756 C CA . THR A 1 98 ? 17.591 -6.959 -7.866 1.00 83.00 98 THR A CA 1
ATOM 757 C C . THR A 1 98 ? 17.870 -6.905 -6.365 1.00 83.00 98 THR A C 1
ATOM 759 O O . THR A 1 98 ? 16.982 -7.194 -5.564 1.00 83.00 98 THR A O 1
ATOM 762 N N . ALA A 1 99 ? 19.075 -6.491 -5.964 1.00 86.88 99 ALA A N 1
ATOM 763 C CA . ALA A 1 99 ? 19.437 -6.331 -4.559 1.00 86.88 99 ALA A CA 1
ATOM 764 C C . ALA A 1 99 ? 18.576 -5.264 -3.863 1.00 86.88 99 ALA A C 1
ATOM 766 O O . ALA A 1 99 ? 18.078 -5.505 -2.762 1.00 86.88 99 ALA A O 1
ATOM 767 N N . VAL A 1 100 ? 18.338 -4.124 -4.523 1.00 85.38 100 VAL A N 1
ATOM 768 C CA . VAL A 1 100 ? 17.434 -3.073 -4.027 1.00 85.38 100 VAL A CA 1
ATOM 769 C C . VAL A 1 100 ? 16.017 -3.619 -3.869 1.00 85.38 100 VAL A C 1
ATOM 771 O O . VAL A 1 100 ? 15.450 -3.513 -2.785 1.00 85.38 100 VAL A O 1
ATOM 774 N N . ASN A 1 101 ? 15.468 -4.280 -4.890 1.00 84.06 101 ASN A N 1
ATOM 775 C CA . ASN A 1 101 ? 14.122 -4.857 -4.833 1.00 84.06 101 ASN A CA 1
ATOM 776 C C . ASN A 1 101 ? 13.974 -5.890 -3.704 1.00 84.06 101 ASN A C 1
ATOM 778 O O . ASN A 1 101 ? 12.964 -5.898 -2.999 1.00 84.06 101 ASN A O 1
ATOM 782 N N . ASN A 1 102 ? 14.983 -6.739 -3.495 1.00 88.00 102 ASN A N 1
ATOM 783 C CA . ASN A 1 102 ? 14.990 -7.708 -2.399 1.00 88.00 102 ASN A CA 1
ATOM 784 C C . ASN A 1 102 ? 15.041 -7.021 -1.028 1.00 88.00 102 ASN A C 1
ATOM 786 O O . ASN A 1 102 ? 14.299 -7.412 -0.126 1.00 88.00 102 ASN A O 1
ATOM 790 N N . SER A 1 103 ? 15.863 -5.977 -0.886 1.00 91.06 103 SER A N 1
ATOM 791 C CA . SER A 1 103 ? 15.948 -5.175 0.339 1.00 91.06 103 SER A CA 1
ATOM 792 C C . SER A 1 103 ? 14.618 -4.488 0.658 1.00 91.06 103 SER A C 1
ATOM 794 O O . SER A 1 103 ? 14.112 -4.615 1.772 1.00 91.06 103 SER A O 1
ATOM 796 N N . VAL A 1 104 ? 13.994 -3.848 -0.337 1.00 89.00 104 VAL A N 1
ATOM 797 C CA . VAL A 1 104 ? 12.662 -3.236 -0.204 1.00 89.00 104 VAL A CA 1
ATOM 798 C C . VAL A 1 104 ? 11.639 -4.279 0.230 1.00 89.00 104 VAL A C 1
ATOM 800 O O . VAL A 1 104 ? 10.924 -4.067 1.205 1.00 89.00 104 VAL A O 1
ATOM 803 N N . LYS A 1 105 ? 11.586 -5.434 -0.443 1.00 88.50 105 LYS A N 1
ATOM 804 C CA . LYS A 1 105 ? 10.644 -6.512 -0.110 1.00 88.50 105 LYS A CA 1
ATOM 805 C C . LYS A 1 105 ? 10.810 -6.993 1.334 1.00 88.50 105 LYS A C 1
ATOM 807 O O . LYS A 1 105 ? 9.814 -7.219 2.018 1.00 88.50 105 LYS A O 1
ATOM 812 N N . GLN A 1 106 ? 12.050 -7.142 1.798 1.00 94.19 106 GLN A N 1
ATOM 813 C CA . GLN A 1 106 ? 12.341 -7.539 3.173 1.00 94.19 106 GLN A CA 1
ATOM 814 C C . GLN A 1 106 ? 11.881 -6.476 4.178 1.00 94.19 106 GLN A C 1
ATOM 816 O O . GLN A 1 106 ? 11.233 -6.816 5.165 1.00 94.19 106 GLN A O 1
ATOM 821 N N . GLN A 1 107 ? 12.176 -5.202 3.924 1.00 93.75 107 GLN A N 1
ATOM 822 C CA . GLN A 1 107 ? 11.778 -4.102 4.805 1.00 93.75 107 GLN A CA 1
ATOM 823 C C . GLN A 1 107 ? 10.252 -3.935 4.851 1.00 93.75 107 GLN A C 1
ATOM 825 O O . GLN A 1 107 ? 9.680 -3.834 5.933 1.00 93.75 107 GLN A O 1
ATOM 830 N N . VAL A 1 108 ? 9.564 -4.026 3.708 1.00 89.75 108 VAL A N 1
ATOM 831 C CA . VAL A 1 108 ? 8.091 -4.041 3.652 1.00 89.75 108 VAL A CA 1
ATOM 832 C C . VAL A 1 108 ? 7.531 -5.188 4.495 1.00 89.75 108 VAL A C 1
ATOM 834 O O . VAL A 1 108 ? 6.618 -4.972 5.291 1.00 89.75 108 VAL A O 1
ATOM 837 N N . ALA A 1 109 ? 8.090 -6.397 4.377 1.00 91.31 109 ALA A N 1
ATOM 838 C CA . ALA A 1 109 ? 7.654 -7.537 5.180 1.00 91.31 109 ALA A CA 1
ATOM 839 C C . ALA A 1 109 ? 7.831 -7.284 6.688 1.00 91.31 109 ALA A C 1
ATOM 841 O O . ALA A 1 109 ? 6.932 -7.597 7.464 1.00 91.31 109 ALA A O 1
ATOM 842 N N . GLN A 1 110 ? 8.936 -6.660 7.105 1.00 95.06 110 GLN A N 1
ATOM 843 C CA . GLN A 1 110 ? 9.158 -6.293 8.508 1.00 95.06 110 GLN A CA 1
ATOM 844 C C . GLN A 1 110 ? 8.105 -5.304 9.022 1.00 95.06 110 GLN A C 1
ATOM 846 O O . GLN A 1 110 ? 7.573 -5.496 10.115 1.00 95.06 110 GLN A O 1
ATOM 851 N N . VAL A 1 111 ? 7.757 -4.279 8.237 1.00 92.69 111 VAL A N 1
ATOM 852 C CA . VAL A 1 111 ? 6.712 -3.319 8.625 1.00 92.69 111 VAL A CA 1
ATOM 853 C C . VAL A 1 111 ? 5.337 -3.990 8.691 1.00 92.69 111 VAL A C 1
ATOM 855 O O . VAL A 1 111 ? 4.581 -3.753 9.633 1.00 92.69 111 VAL A O 1
ATOM 858 N N . VAL A 1 112 ? 5.021 -4.882 7.747 1.00 89.69 112 VAL A N 1
ATOM 859 C CA . VAL A 1 112 ? 3.779 -5.673 7.783 1.00 89.69 112 VAL A CA 1
ATOM 860 C C . VAL A 1 112 ? 3.693 -6.511 9.060 1.00 89.69 112 VAL A C 1
ATOM 862 O O . VAL A 1 112 ? 2.636 -6.542 9.690 1.00 89.69 112 VAL A O 1
ATOM 865 N N . GLU A 1 113 ? 4.782 -7.157 9.479 1.00 93.88 113 GLU A N 1
ATOM 866 C CA . GLU A 1 113 ? 4.795 -7.933 10.723 1.00 93.88 113 GLU A CA 1
ATOM 867 C C . GLU A 1 113 ? 4.632 -7.047 11.967 1.00 93.88 113 GLU A C 1
ATOM 869 O O . GLU A 1 113 ? 3.891 -7.421 12.875 1.00 93.88 113 GLU A O 1
ATOM 874 N N . LYS A 1 114 ? 5.209 -5.835 11.993 1.00 94.50 114 LYS A N 1
ATOM 875 C CA . LYS A 1 114 ? 4.953 -4.855 13.069 1.00 94.50 114 LYS A CA 1
ATOM 876 C C . LYS A 1 114 ? 3.470 -4.486 13.164 1.00 94.50 114 LYS A C 1
ATOM 878 O O . LYS A 1 114 ? 2.903 -4.486 14.256 1.00 94.50 114 LYS A O 1
ATOM 883 N N . ILE A 1 115 ? 2.823 -4.225 12.025 1.00 90.56 115 ILE A N 1
ATOM 884 C CA . ILE A 1 115 ? 1.387 -3.913 11.971 1.00 90.56 115 ILE A CA 1
ATOM 885 C C . ILE A 1 115 ? 0.561 -5.104 12.469 1.00 90.56 115 ILE A C 1
ATOM 887 O O . ILE A 1 115 ? -0.313 -4.925 13.315 1.00 90.56 115 ILE A O 1
ATOM 891 N N . LYS A 1 116 ? 0.853 -6.326 12.007 1.00 91.31 116 LYS A N 1
ATOM 892 C CA . LYS A 1 116 ? 0.162 -7.541 12.473 1.00 91.31 116 LYS A CA 1
ATOM 893 C C . LYS A 1 116 ? 0.342 -7.770 13.972 1.00 91.31 116 LYS A C 1
ATOM 895 O O . LYS A 1 116 ? -0.626 -8.106 14.650 1.00 91.31 116 LYS A O 1
ATOM 900 N N . ALA A 1 117 ? 1.549 -7.562 14.495 1.00 93.88 117 ALA A N 1
ATOM 901 C CA . ALA A 1 117 ? 1.833 -7.692 15.919 1.00 93.88 117 ALA A CA 1
ATOM 902 C C . ALA A 1 117 ? 1.045 -6.667 16.747 1.00 93.88 117 ALA A C 1
ATOM 904 O O . ALA A 1 117 ? 0.454 -7.033 17.761 1.00 93.88 117 ALA A O 1
ATOM 905 N N . ALA A 1 118 ? 0.955 -5.414 16.286 1.00 91.25 118 ALA A N 1
ATOM 906 C CA . ALA A 1 118 ? 0.083 -4.419 16.906 1.00 91.25 118 ALA A CA 1
ATOM 907 C C . ALA A 1 118 ? -1.391 -4.847 16.836 1.00 91.25 118 ALA A C 1
ATOM 909 O O . ALA A 1 118 ? -2.108 -4.744 17.825 1.00 91.25 118 ALA A O 1
ATOM 910 N N . CYS A 1 119 ? -1.844 -5.396 15.709 1.00 91.69 119 CYS A N 1
ATOM 911 C CA . CYS A 1 119 ? -3.205 -5.914 15.582 1.00 91.69 119 CYS A CA 1
ATOM 912 C C . CYS A 1 119 ? -3.543 -7.045 16.561 1.00 91.69 119 CYS A C 1
ATOM 914 O O . CYS A 1 119 ? -4.670 -7.127 17.045 1.00 91.69 119 CYS A O 1
ATOM 916 N N . ALA A 1 120 ? -2.576 -7.912 16.853 1.00 93.81 120 ALA A N 1
ATOM 917 C CA . ALA A 1 120 ? -2.733 -9.026 17.781 1.00 93.81 120 ALA A CA 1
ATOM 918 C C . ALA A 1 120 ? -2.443 -8.649 19.246 1.00 93.81 120 ALA A C 1
ATOM 920 O O . ALA A 1 120 ? -2.533 -9.508 20.126 1.00 93.81 120 ALA A O 1
ATOM 921 N N . SER A 1 121 ? -2.065 -7.398 19.526 1.00 95.62 121 SER A N 1
ATOM 922 C CA . SER A 1 121 ? -1.648 -6.997 20.865 1.00 95.62 121 SER A CA 1
ATOM 923 C C . SER A 1 121 ? -2.834 -6.952 21.831 1.00 95.62 121 SER A C 1
ATOM 925 O O . SER A 1 121 ? -3.949 -6.548 21.491 1.00 95.62 121 SER A O 1
ATOM 927 N N . GLN A 1 122 ? -2.580 -7.327 23.086 1.00 95.31 122 GLN A N 1
ATOM 928 C CA . GLN A 1 122 ? -3.589 -7.223 24.140 1.00 95.31 122 GLN A CA 1
ATOM 929 C C . GLN A 1 122 ? -3.960 -5.755 24.425 1.00 95.31 122 GLN A C 1
ATOM 931 O O . GLN A 1 122 ? -5.099 -5.487 24.800 1.00 95.31 122 GLN A O 1
ATOM 936 N N . GLU A 1 123 ? -3.034 -4.813 24.204 1.00 94.69 123 GLU A N 1
ATOM 937 C CA . GLU A 1 123 ? -3.261 -3.371 24.378 1.00 94.69 123 GLU A CA 1
ATOM 938 C C . GLU A 1 123 ? -4.353 -2.839 23.441 1.00 94.69 123 GLU A C 1
ATOM 940 O O . GLU A 1 123 ? -5.184 -2.036 23.858 1.00 94.69 123 GLU A O 1
ATOM 945 N N . PHE A 1 124 ? -4.402 -3.321 22.195 1.00 95.56 124 PHE A N 1
ATOM 946 C CA . PHE A 1 124 ? -5.367 -2.854 21.195 1.00 95.56 124 PHE A CA 1
ATOM 947 C C . PHE A 1 124 ? -6.568 -3.783 21.018 1.00 95.56 124 PHE A C 1
ATOM 949 O O . PHE A 1 124 ? -7.385 -3.579 20.118 1.00 95.56 124 PHE A O 1
ATOM 956 N N . ARG A 1 125 ? -6.729 -4.781 21.893 1.00 93.50 125 ARG A N 1
ATOM 957 C CA . ARG A 1 125 ? -7.810 -5.770 21.803 1.00 93.50 125 ARG A CA 1
ATOM 958 C C . ARG A 1 125 ? -9.199 -5.137 21.769 1.00 93.50 125 ARG A C 1
ATOM 960 O O . ARG A 1 125 ? -10.053 -5.595 21.016 1.00 93.50 125 ARG A O 1
ATOM 967 N N . GLU A 1 126 ? -9.436 -4.090 22.560 1.00 92.44 126 GLU A N 1
ATOM 968 C CA . GLU A 1 126 ? -10.724 -3.388 22.557 1.00 92.44 126 GLU A CA 1
ATOM 969 C C . GLU A 1 126 ? -10.986 -2.705 21.207 1.00 92.44 126 GLU A C 1
ATOM 971 O O . GLU A 1 126 ? -12.063 -2.875 20.636 1.00 92.44 126 GLU A O 1
ATOM 976 N N . TYR A 1 127 ? -9.987 -2.021 20.643 1.00 95.06 127 TYR A N 1
ATOM 977 C CA . TYR A 1 127 ? -10.078 -1.414 19.312 1.00 95.06 127 TYR A CA 1
ATOM 978 C C . TYR A 1 127 ? -10.374 -2.468 18.231 1.00 95.06 127 TYR A C 1
ATOM 980 O O . TYR A 1 127 ? -11.337 -2.333 17.477 1.00 95.06 127 TYR A O 1
ATOM 988 N N . TYR A 1 128 ? -9.614 -3.568 18.199 1.00 94.94 128 TYR A N 1
ATOM 989 C CA . TYR A 1 128 ? -9.793 -4.633 17.202 1.00 94.94 128 TYR A CA 1
ATOM 990 C C . TYR A 1 128 ? -11.000 -5.549 17.465 1.00 94.94 128 TYR A C 1
ATOM 992 O O . TYR A 1 128 ? -11.346 -6.380 16.629 1.00 94.94 128 TYR A O 1
ATOM 1000 N N . SER A 1 129 ? -11.717 -5.375 18.579 1.00 94.00 129 SER A N 1
ATOM 1001 C CA . SER A 1 129 ? -13.052 -5.967 18.726 1.00 94.00 129 SER A CA 1
ATOM 1002 C C . SER A 1 129 ? -14.078 -5.266 17.826 1.00 94.00 129 SER A C 1
ATOM 1004 O O . SER A 1 129 ? -14.989 -5.901 17.291 1.00 94.00 129 SER A O 1
ATOM 1006 N N . LYS A 1 130 ? -13.889 -3.961 17.591 1.00 97.56 130 LYS A N 1
ATOM 1007 C CA . LYS A 1 130 ? -14.785 -3.103 16.809 1.00 97.56 130 LYS A CA 1
ATOM 1008 C C . LYS A 1 130 ? -14.433 -3.026 15.330 1.00 97.56 130 LYS A C 1
ATOM 1010 O O . LYS A 1 130 ? -15.243 -2.576 14.522 1.00 97.56 130 LYS A O 1
ATOM 1015 N N . THR A 1 131 ? -13.237 -3.460 14.951 1.00 96.56 131 THR A N 1
ATOM 1016 C CA . THR A 1 131 ? -12.764 -3.389 13.570 1.00 96.56 131 THR A CA 1
ATOM 1017 C C . THR A 1 131 ? -11.730 -4.467 13.264 1.00 96.56 131 THR A C 1
ATOM 1019 O O . THR A 1 131 ? -11.112 -5.015 14.168 1.00 96.56 131 THR A O 1
ATOM 1022 N N . ALA A 1 132 ? -11.504 -4.765 11.987 1.00 94.19 132 ALA A N 1
ATOM 1023 C CA . ALA A 1 132 ? -10.471 -5.709 11.570 1.00 94.19 132 ALA A CA 1
ATOM 1024 C C . ALA A 1 132 ? -9.124 -5.016 11.298 1.00 94.19 132 ALA A C 1
ATOM 1026 O O . ALA A 1 132 ? -9.063 -3.827 10.953 1.00 94.19 132 ALA A O 1
ATOM 1027 N N . CYS A 1 133 ? -8.035 -5.783 11.420 1.00 91.25 133 CYS A N 1
ATOM 1028 C CA . CYS A 1 133 ? -6.685 -5.331 11.071 1.00 91.25 133 CYS A CA 1
ATOM 1029 C C . CYS A 1 133 ? -6.612 -4.940 9.586 1.00 91.25 133 CYS A C 1
ATOM 1031 O O . CYS A 1 133 ? -6.259 -3.807 9.253 1.00 91.25 133 CYS A O 1
ATOM 1033 N N . ASN A 1 134 ? -7.048 -5.843 8.700 1.00 89.38 134 ASN A N 1
ATOM 1034 C CA . ASN A 1 134 ? -7.220 -5.582 7.276 1.00 89.38 134 ASN A CA 1
ATOM 1035 C C . ASN A 1 134 ? -8.686 -5.243 6.964 1.00 89.38 134 ASN A C 1
ATOM 1037 O O . ASN A 1 134 ? -9.608 -5.852 7.502 1.00 89.38 134 ASN A O 1
ATOM 1041 N N . THR A 1 135 ? -8.915 -4.294 6.060 1.00 90.00 135 THR A N 1
ATOM 1042 C CA . THR A 1 135 ? -10.261 -3.876 5.640 1.00 90.00 135 THR A CA 1
ATOM 1043 C C . THR A 1 135 ? -11.041 -4.981 4.916 1.00 90.00 135 THR A C 1
ATOM 1045 O O . THR A 1 135 ? -12.274 -4.965 4.918 1.00 90.00 135 THR A O 1
ATOM 1048 N N . ASN A 1 136 ? -10.345 -5.961 4.335 1.00 88.62 136 ASN A N 1
ATOM 1049 C CA . ASN A 1 136 ? -10.955 -7.129 3.698 1.00 88.62 136 ASN A CA 1
ATOM 1050 C C . ASN A 1 136 ? -11.509 -8.144 4.706 1.00 88.62 136 ASN A C 1
ATOM 1052 O O . ASN A 1 136 ? -12.450 -8.858 4.374 1.00 88.62 136 ASN A O 1
ATOM 1056 N N . ASP A 1 137 ? -10.990 -8.152 5.936 1.00 92.62 137 ASP A N 1
ATOM 1057 C CA . ASP A 1 137 ? -11.341 -9.133 6.971 1.00 92.62 137 ASP A CA 1
ATOM 1058 C C . ASP A 1 137 ? -12.474 -8.643 7.894 1.00 92.62 137 ASP A C 1
ATOM 1060 O O . ASP A 1 137 ? -12.813 -9.292 8.883 1.00 92.62 137 ASP A O 1
ATOM 1064 N N . MET A 1 138 ? -13.061 -7.477 7.605 1.00 93.88 138 MET A N 1
ATOM 1065 C CA . MET A 1 138 ? -14.155 -6.918 8.403 1.00 93.88 138 MET A CA 1
ATOM 1066 C C . MET A 1 138 ? -15.405 -7.794 8.328 1.00 93.88 138 MET A C 1
ATOM 1068 O O . MET A 1 138 ? -15.920 -8.069 7.241 1.00 93.88 138 MET A O 1
ATOM 1072 N N . SER A 1 139 ? -15.934 -8.170 9.492 1.00 96.69 139 SER A N 1
ATOM 1073 C CA . SER A 1 139 ? -17.161 -8.962 9.580 1.00 96.69 139 SER A CA 1
ATOM 1074 C C . SER A 1 139 ? -18.412 -8.119 9.312 1.00 96.69 139 SER A C 1
ATOM 1076 O O . SER A 1 139 ? -18.417 -6.899 9.486 1.00 96.69 139 SER A O 1
ATOM 1078 N N . LEU A 1 140 ? -19.520 -8.776 8.950 1.00 97.31 140 LEU A N 1
ATOM 1079 C CA . LEU A 1 140 ? -20.817 -8.102 8.801 1.00 97.31 140 LEU A CA 1
ATOM 1080 C C . LEU A 1 140 ? -21.259 -7.410 10.098 1.00 97.31 140 LEU A C 1
ATOM 1082 O O . LEU A 1 140 ? -21.785 -6.304 10.044 1.00 97.31 140 LEU A O 1
ATOM 1086 N N . ALA A 1 141 ? -20.991 -8.022 11.256 1.00 97.94 141 ALA A N 1
ATOM 1087 C CA . ALA A 1 141 ? -21.306 -7.430 12.553 1.00 97.94 141 ALA A CA 1
ATOM 1088 C C . ALA A 1 141 ? -20.537 -6.120 12.788 1.00 97.94 141 ALA A C 1
ATOM 1090 O O . ALA A 1 141 ? -21.122 -5.140 13.230 1.00 97.94 141 ALA A O 1
ATOM 1091 N N . GLN A 1 142 ? -19.249 -6.073 12.431 1.00 97.88 142 GLN A N 1
ATOM 1092 C CA . GLN A 1 142 ? -18.437 -4.855 12.532 1.00 97.88 142 GLN A CA 1
ATOM 1093 C C . GLN A 1 142 ? -18.882 -3.771 11.543 1.00 97.88 142 GLN A C 1
ATOM 1095 O O . GLN A 1 142 ? -18.790 -2.585 11.847 1.00 97.88 142 GLN A O 1
ATOM 1100 N N . LEU A 1 143 ? -19.362 -4.156 10.359 1.00 98.00 143 LEU A N 1
ATOM 1101 C CA . LEU A 1 143 ? -19.873 -3.222 9.349 1.00 98.00 143 LEU A CA 1
ATOM 1102 C C . LEU A 1 143 ? -21.257 -2.653 9.695 1.00 98.00 143 LEU A C 1
ATOM 1104 O O . LEU A 1 143 ? -21.604 -1.581 9.202 1.00 98.00 143 LEU A O 1
ATOM 1108 N N . ALA A 1 144 ? -22.032 -3.367 10.513 1.00 98.12 144 ALA A N 1
ATOM 1109 C CA . ALA A 1 144 ? -23.366 -2.982 10.971 1.00 98.12 144 ALA A CA 1
ATOM 1110 C C . ALA A 1 144 ? -23.377 -2.415 12.407 1.00 98.12 144 ALA A C 1
ATOM 1112 O O . ALA A 1 144 ? -24.449 -2.215 12.980 1.00 98.12 144 ALA A O 1
ATOM 1113 N N . ASP A 1 145 ? -22.206 -2.185 13.011 1.00 98.38 145 ASP A N 1
ATOM 1114 C CA . ASP A 1 145 ? -22.102 -1.702 14.388 1.00 98.38 145 ASP A CA 1
ATOM 1115 C C . ASP A 1 145 ? -22.536 -0.232 14.501 1.00 98.38 145 ASP A C 1
ATOM 1117 O O . ASP A 1 145 ? -21.781 0.691 14.202 1.00 98.38 145 ASP A O 1
ATOM 1121 N N . ASN A 1 146 ? -23.753 -0.007 14.987 1.00 98.25 146 ASN A N 1
ATOM 1122 C CA . ASN A 1 146 ? -24.302 1.336 15.170 1.00 98.25 146 ASN A CA 1
ATOM 1123 C C . ASN A 1 146 ? -23.850 2.012 16.478 1.00 98.25 146 ASN A C 1
ATOM 1125 O O . ASN A 1 146 ? -24.347 3.090 16.815 1.00 98.25 146 ASN A O 1
ATOM 1129 N N . SER A 1 147 ? -22.936 1.414 17.252 1.00 98.31 147 SER A N 1
ATOM 1130 C CA . SER A 1 147 ? -22.460 2.030 18.488 1.00 98.31 147 SER A CA 1
ATOM 1131 C C . SER A 1 147 ? -21.522 3.206 18.195 1.00 98.31 147 SER A C 1
ATOM 1133 O O . SER A 1 147 ? -20.665 3.151 17.309 1.00 98.31 147 SER A O 1
ATOM 1135 N N . LYS A 1 148 ? -21.643 4.273 18.988 1.00 98.31 148 LYS A N 1
ATOM 1136 C CA . LYS A 1 148 ? -20.656 5.362 19.028 1.00 98.31 148 LYS A CA 1
ATOM 1137 C C . LYS A 1 148 ? -19.417 4.931 19.814 1.00 98.31 148 LYS A C 1
ATOM 1139 O O . LYS A 1 148 ? -19.477 3.981 20.599 1.00 98.31 148 LYS A O 1
ATOM 1144 N N . ILE A 1 149 ? -18.299 5.621 19.589 1.00 98.00 149 ILE A N 1
ATOM 1145 C CA . ILE A 1 149 ? -17.085 5.410 20.379 1.00 98.00 149 ILE A CA 1
ATOM 1146 C C . ILE A 1 149 ? -17.326 5.839 21.834 1.00 98.00 149 ILE A C 1
ATOM 1148 O O . ILE A 1 149 ? -17.948 6.871 22.089 1.00 98.00 149 ILE A O 1
ATOM 1152 N N . THR A 1 150 ? -16.841 5.054 22.791 1.00 96.56 150 THR A N 1
ATOM 1153 C CA . THR A 1 150 ? -16.892 5.403 24.220 1.00 96.56 150 THR A CA 1
ATOM 1154 C C . THR A 1 150 ? -15.639 6.172 24.646 1.00 96.56 150 THR A C 1
ATOM 1156 O O . THR A 1 150 ? -14.610 6.113 23.975 1.00 96.56 150 THR A O 1
ATOM 1159 N N . GLU A 1 151 ? -15.678 6.866 25.788 1.00 94.50 151 GLU A N 1
ATOM 1160 C CA . GLU A 1 151 ? -14.490 7.556 26.327 1.00 94.50 151 GLU A CA 1
ATOM 1161 C C . GLU A 1 151 ? -13.320 6.596 26.602 1.00 94.50 151 GLU A C 1
ATOM 1163 O O . GLU A 1 151 ? -12.170 6.919 26.312 1.00 94.50 151 GLU A O 1
ATOM 1168 N N . ALA A 1 152 ? -13.602 5.378 27.076 1.00 91.19 152 ALA A N 1
ATOM 1169 C CA . ALA A 1 152 ? -12.577 4.349 27.255 1.00 91.19 152 ALA A CA 1
ATOM 1170 C C . ALA A 1 152 ? -11.938 3.945 25.911 1.00 91.19 152 ALA A C 1
ATOM 1172 O O . ALA A 1 152 ? -10.712 3.904 25.785 1.00 91.19 152 ALA A O 1
ATOM 1173 N N . GLN A 1 153 ? -12.763 3.749 24.876 1.00 96.06 153 GLN A N 1
ATOM 1174 C CA . GLN A 1 153 ? -12.291 3.410 23.533 1.00 96.06 153 GLN A CA 1
ATOM 1175 C C . GLN A 1 153 ? -11.451 4.525 22.917 1.00 96.06 153 GLN A C 1
ATOM 1177 O O . GLN A 1 153 ? -10.484 4.220 22.228 1.00 96.06 153 GLN A O 1
ATOM 1182 N N . LYS A 1 154 ? -11.773 5.802 23.165 1.00 96.81 154 LYS A N 1
ATOM 1183 C CA . LYS A 1 154 ? -11.009 6.948 22.643 1.00 96.81 154 LYS A CA 1
ATOM 1184 C C . LYS A 1 154 ? -9.537 6.908 23.052 1.00 96.81 154 LYS A C 1
ATOM 1186 O O . LYS A 1 154 ? -8.673 7.205 22.230 1.00 96.81 154 LYS A O 1
ATOM 1191 N N . ILE A 1 155 ? -9.243 6.498 24.287 1.00 94.31 155 ILE A N 1
ATOM 1192 C CA . ILE A 1 155 ? -7.868 6.400 24.797 1.00 94.31 155 ILE A CA 1
ATOM 1193 C C . ILE A 1 155 ? -7.079 5.348 24.008 1.00 94.31 155 ILE A C 1
ATOM 1195 O O . ILE A 1 155 ? -5.984 5.625 23.518 1.00 94.31 155 ILE A O 1
ATOM 1199 N N . VAL A 1 156 ? -7.646 4.148 23.853 1.00 95.81 156 VAL A N 1
ATOM 1200 C CA . VAL A 1 156 ? -7.015 3.049 23.101 1.00 95.81 156 VAL A CA 1
ATOM 1201 C C . VAL A 1 156 ? -6.925 3.392 21.612 1.00 95.81 156 VAL A C 1
ATOM 1203 O O . VAL A 1 156 ? -5.911 3.122 20.973 1.00 95.81 156 VAL A O 1
ATOM 1206 N N . PHE A 1 157 ? -7.959 4.037 21.072 1.00 96.75 157 PHE A N 1
ATOM 1207 C CA . PHE A 1 157 ? -8.031 4.488 19.689 1.00 96.75 157 PHE A CA 1
ATOM 1208 C C . PHE A 1 157 ? -6.886 5.441 19.347 1.00 96.75 157 PHE A C 1
ATOM 1210 O O . PHE A 1 157 ? -6.167 5.185 18.389 1.00 96.75 157 PHE A O 1
ATOM 1217 N N . LEU A 1 158 ? -6.663 6.499 20.135 1.00 95.75 158 LEU A N 1
ATOM 1218 C CA . LEU A 1 158 ? -5.588 7.462 19.865 1.00 95.75 158 LEU A CA 1
ATOM 1219 C C . LEU A 1 158 ? -4.203 6.810 19.880 1.00 95.75 158 LEU A C 1
ATOM 1221 O O . LEU A 1 158 ? -3.419 7.033 18.960 1.00 95.75 158 LEU A O 1
ATOM 1225 N N . LYS A 1 159 ? -3.931 5.950 20.868 1.00 95.75 159 LYS A N 1
ATOM 1226 C CA . LYS A 1 159 ? -2.672 5.192 20.927 1.00 95.75 159 LYS A CA 1
ATOM 1227 C C . LYS A 1 159 ? -2.487 4.302 19.700 1.00 95.75 159 LYS A C 1
ATOM 1229 O O . LYS A 1 159 ? -1.406 4.249 19.120 1.00 95.75 159 LYS A O 1
ATOM 1234 N N . GLN A 1 160 ? -3.550 3.619 19.279 1.00 95.56 160 GLN A N 1
ATOM 1235 C CA . GLN A 1 160 ? -3.515 2.775 18.090 1.00 95.56 160 GLN A CA 1
ATOM 1236 C C . GLN A 1 160 ? -3.252 3.604 16.824 1.00 95.56 160 GLN A C 1
ATOM 1238 O O . GLN A 1 160 ? -2.449 3.189 15.987 1.00 95.56 160 GLN A O 1
ATOM 1243 N N . GLN A 1 161 ? -3.873 4.783 16.696 1.00 94.88 161 GLN A N 1
ATOM 1244 C CA . GLN A 1 161 ? -3.638 5.690 15.571 1.00 94.88 161 GLN A CA 1
ATOM 1245 C C . GLN A 1 161 ? -2.183 6.170 15.529 1.00 94.88 161 GLN A C 1
ATOM 1247 O O . GLN A 1 161 ? -1.587 6.169 14.456 1.00 94.88 161 GLN A O 1
ATOM 1252 N N . GLU A 1 162 ? -1.592 6.521 16.673 1.00 94.62 162 GLU A N 1
ATOM 1253 C CA . GLU A 1 162 ? -0.187 6.935 16.768 1.00 94.62 162 GLU A CA 1
ATOM 1254 C C . GLU A 1 162 ? 0.770 5.822 16.308 1.00 94.62 162 GLU A C 1
ATOM 1256 O O . GLU A 1 162 ? 1.633 6.050 15.456 1.00 94.62 162 GLU A O 1
ATOM 1261 N N . VAL A 1 163 ? 0.570 4.594 16.802 1.00 94.19 163 VAL A N 1
ATOM 1262 C CA . VAL A 1 163 ? 1.396 3.432 16.436 1.00 94.19 163 VAL A CA 1
ATOM 1263 C C . VAL A 1 163 ? 1.289 3.114 14.945 1.00 94.19 163 VAL A C 1
ATOM 1265 O O . VAL A 1 163 ? 2.304 2.938 14.267 1.00 94.19 163 VAL A O 1
ATOM 1268 N N . ILE A 1 164 ? 0.071 3.067 14.403 1.00 89.56 164 ILE A N 1
ATOM 1269 C CA . ILE A 1 164 ? -0.127 2.761 12.984 1.00 89.56 164 ILE A CA 1
ATOM 1270 C C . ILE A 1 164 ? 0.369 3.896 12.087 1.00 89.56 164 ILE A C 1
ATOM 1272 O O . ILE A 1 164 ? 0.927 3.616 11.028 1.00 89.56 164 ILE A O 1
ATOM 1276 N N . LEU A 1 165 ? 0.244 5.160 12.496 1.00 91.25 165 LEU A N 1
ATOM 1277 C CA . LEU A 1 165 ? 0.813 6.285 11.754 1.00 91.25 165 LEU A CA 1
ATOM 1278 C C . LEU A 1 165 ? 2.341 6.173 11.656 1.00 91.25 165 LEU A C 1
ATOM 1280 O O . LEU A 1 165 ? 2.898 6.390 10.579 1.00 91.25 165 LEU A O 1
ATOM 1284 N N . ALA A 1 166 ? 3.014 5.779 12.740 1.00 93.81 166 ALA A N 1
ATOM 1285 C CA . ALA A 1 166 ? 4.456 5.549 12.734 1.00 93.81 166 ALA A CA 1
ATOM 1286 C C . ALA A 1 166 ? 4.859 4.408 11.779 1.00 93.81 166 ALA A C 1
ATOM 1288 O O . ALA A 1 166 ? 5.803 4.562 11.004 1.00 93.81 166 ALA A O 1
ATOM 1289 N N . TYR A 1 167 ? 4.121 3.294 11.767 1.00 92.50 167 TYR A N 1
ATOM 1290 C CA . TYR A 1 167 ? 4.402 2.177 10.854 1.00 92.50 167 TYR A CA 1
ATOM 1291 C C . TYR A 1 167 ? 4.062 2.489 9.400 1.00 92.50 167 TYR A C 1
ATOM 1293 O O . TYR A 1 167 ? 4.821 2.126 8.507 1.00 92.50 167 TYR A O 1
ATOM 1301 N N . ASN A 1 168 ? 2.975 3.214 9.142 1.00 88.06 168 ASN A N 1
ATOM 1302 C CA . ASN A 1 168 ? 2.679 3.723 7.805 1.00 88.06 168 ASN A CA 1
ATOM 1303 C C . ASN A 1 168 ? 3.784 4.670 7.332 1.00 88.06 168 ASN A C 1
ATOM 1305 O O . ASN A 1 168 ? 4.136 4.656 6.153 1.00 88.06 168 ASN A O 1
ATOM 1309 N N . LYS A 1 169 ? 4.368 5.441 8.261 1.00 91.44 169 LYS A N 1
ATOM 1310 C CA . LYS A 1 169 ? 5.529 6.275 7.979 1.00 91.44 169 LYS A CA 1
ATOM 1311 C C . LYS A 1 169 ? 6.754 5.492 7.557 1.00 91.44 169 LYS A C 1
ATOM 1313 O O . LYS A 1 169 ? 7.351 5.792 6.528 1.00 91.44 169 LYS A O 1
ATOM 1318 N N . GLU A 1 170 ? 7.078 4.456 8.309 1.00 92.62 170 GLU A N 1
ATOM 1319 C CA . GLU A 1 170 ? 8.142 3.531 7.943 1.00 92.62 170 GLU A CA 1
ATOM 1320 C C . GLU A 1 170 ? 7.868 2.871 6.579 1.00 92.62 170 GLU A C 1
ATOM 1322 O O . GLU A 1 170 ? 8.739 2.864 5.713 1.00 92.62 170 GLU A O 1
ATOM 1327 N N . MET A 1 171 ? 6.635 2.404 6.343 1.00 89.31 171 MET A N 1
ATOM 1328 C CA . MET A 1 171 ? 6.226 1.769 5.087 1.00 89.31 171 MET A CA 1
ATOM 1329 C C . MET A 1 171 ? 6.464 2.676 3.876 1.00 89.31 171 MET A C 1
ATOM 1331 O O . MET A 1 171 ? 7.044 2.230 2.885 1.00 89.31 171 MET A O 1
ATOM 1335 N N . TYR A 1 172 ? 6.031 3.942 3.927 1.00 86.38 172 TYR A N 1
ATOM 1336 C CA . TYR A 1 172 ? 6.181 4.815 2.764 1.00 86.38 172 TYR A CA 1
ATOM 1337 C C . TYR A 1 172 ? 7.643 5.170 2.495 1.00 86.38 172 TYR A C 1
ATOM 1339 O O . TYR A 1 172 ? 8.025 5.230 1.330 1.00 86.38 172 TYR A O 1
ATOM 1347 N N . GLU A 1 173 ? 8.473 5.367 3.524 1.00 91.12 173 GLU A N 1
ATOM 1348 C CA . GLU A 1 173 ? 9.901 5.649 3.319 1.00 91.12 173 GLU A CA 1
ATOM 1349 C C . GLU A 1 173 ? 10.596 4.471 2.631 1.00 91.12 173 GLU A C 1
ATOM 1351 O O . GLU A 1 173 ? 11.364 4.668 1.690 1.00 91.12 173 GLU A O 1
ATOM 1356 N N . VAL A 1 174 ? 10.245 3.239 3.013 1.00 90.81 174 VAL A N 1
ATOM 1357 C CA . VAL A 1 174 ? 10.738 2.026 2.350 1.00 90.81 174 VAL A CA 1
ATOM 1358 C C . VAL A 1 174 ? 10.270 1.971 0.894 1.00 90.81 174 VAL A C 1
ATOM 1360 O O . VAL A 1 174 ? 11.091 1.824 -0.013 1.00 90.81 174 VAL A O 1
ATOM 1363 N N . ILE A 1 175 ? 8.966 2.123 0.641 1.00 87.06 175 ILE A N 1
ATOM 1364 C CA . ILE A 1 175 ? 8.387 1.998 -0.706 1.00 87.06 175 ILE A CA 1
ATOM 1365 C C . ILE A 1 175 ? 8.944 3.063 -1.663 1.00 87.06 175 ILE A C 1
ATOM 1367 O O . ILE A 1 175 ? 9.200 2.756 -2.826 1.00 87.06 175 ILE A O 1
ATOM 1371 N N . ARG A 1 176 ? 9.233 4.287 -1.196 1.00 89.12 176 ARG A N 1
ATOM 1372 C CA . ARG A 1 176 ? 9.853 5.345 -2.024 1.00 89.12 176 ARG A CA 1
ATOM 1373 C C . ARG A 1 176 ? 11.190 4.932 -2.635 1.00 89.12 176 ARG A C 1
ATOM 1375 O O . ARG A 1 176 ? 11.541 5.422 -3.706 1.00 89.12 176 ARG A O 1
ATOM 1382 N N . THR A 1 177 ? 11.929 4.033 -1.987 1.00 87.69 177 THR A N 1
ATOM 1383 C CA . THR A 1 177 ? 13.224 3.553 -2.497 1.00 87.69 177 THR A CA 1
ATOM 1384 C C . THR A 1 177 ? 13.089 2.541 -3.641 1.00 87.69 177 THR A C 1
ATOM 1386 O O . THR A 1 177 ? 14.068 2.269 -4.331 1.00 87.69 177 THR A O 1
ATOM 1389 N N . ALA A 1 178 ? 11.875 2.049 -3.922 1.00 82.44 178 ALA A N 1
ATOM 1390 C CA . ALA A 1 178 ? 11.582 1.095 -4.997 1.00 82.44 178 ALA A CA 1
ATOM 1391 C C . ALA A 1 178 ? 11.545 1.722 -6.410 1.00 82.44 178 ALA A C 1
ATOM 1393 O O . ALA A 1 178 ? 11.093 1.096 -7.371 1.00 82.44 178 ALA A O 1
ATOM 1394 N N . GLY A 1 179 ? 11.985 2.976 -6.552 1.00 79.69 179 GLY A N 1
ATOM 1395 C CA . GLY A 1 179 ? 11.991 3.712 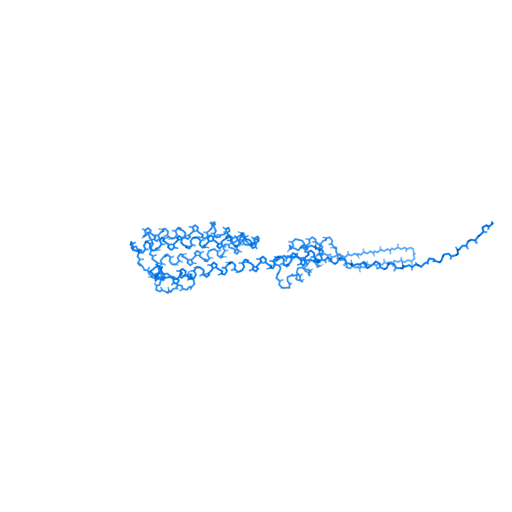-7.815 1.00 79.69 179 GLY A CA 1
ATOM 1396 C C . GLY A 1 179 ? 10.681 4.463 -8.101 1.00 79.69 179 GLY A C 1
ATOM 1397 O O . GLY A 1 179 ? 9.861 4.655 -7.202 1.00 79.69 179 GLY A O 1
ATOM 1398 N N . PRO A 1 180 ? 10.456 4.914 -9.352 1.00 82.31 180 PRO A N 1
ATOM 1399 C CA . PRO A 1 180 ? 9.369 5.843 -9.687 1.00 82.31 180 PRO A CA 1
ATOM 1400 C C . PRO A 1 180 ? 7.964 5.363 -9.298 1.00 82.31 180 PRO A C 1
ATOM 1402 O O . PRO A 1 180 ? 7.161 6.148 -8.797 1.00 82.31 180 PRO A O 1
ATOM 1405 N N . ASN A 1 181 ? 7.679 4.067 -9.466 1.00 81.00 181 ASN A N 1
ATOM 1406 C CA . ASN A 1 181 ? 6.396 3.484 -9.065 1.00 81.00 181 ASN A CA 1
ATOM 1407 C C . ASN A 1 181 ? 6.192 3.534 -7.545 1.00 81.00 181 ASN A C 1
ATOM 1409 O O . ASN A 1 181 ? 5.094 3.850 -7.096 1.00 81.00 181 ASN A O 1
ATOM 1413 N N . GLY A 1 182 ? 7.247 3.268 -6.771 1.00 84.56 182 GLY A N 1
ATOM 1414 C CA . GLY A 1 182 ? 7.212 3.350 -5.314 1.00 84.56 182 GLY A CA 1
ATOM 1415 C C . GLY A 1 182 ? 7.069 4.788 -4.812 1.00 84.56 182 GLY A C 1
ATOM 1416 O O . GLY A 1 182 ? 6.286 5.057 -3.906 1.00 84.56 182 GLY A O 1
ATOM 1417 N N . ILE A 1 183 ? 7.735 5.752 -5.459 1.00 88.19 183 ILE A N 1
ATOM 1418 C CA . ILE A 1 183 ? 7.526 7.182 -5.178 1.00 88.19 183 ILE A CA 1
ATOM 1419 C C . ILE A 1 183 ? 6.062 7.561 -5.413 1.00 88.19 183 ILE A C 1
ATOM 1421 O O . ILE A 1 183 ? 5.444 8.168 -4.542 1.00 88.19 183 ILE A O 1
ATOM 1425 N N . ARG A 1 184 ? 5.483 7.168 -6.555 1.00 87.00 184 ARG A N 1
ATOM 1426 C CA . ARG A 1 184 ? 4.070 7.434 -6.858 1.00 87.00 184 ARG A CA 1
ATOM 1427 C C . ARG A 1 184 ? 3.134 6.805 -5.829 1.00 87.00 184 ARG A C 1
ATOM 1429 O O . ARG A 1 184 ? 2.194 7.460 -5.394 1.00 87.00 184 ARG A O 1
ATOM 1436 N N . GLU A 1 185 ? 3.388 5.560 -5.436 1.00 86.06 185 GLU A N 1
ATOM 1437 C CA . GLU A 1 185 ? 2.599 4.870 -4.413 1.00 86.06 185 GLU A CA 1
ATOM 1438 C C . GLU A 1 185 ? 2.650 5.595 -3.066 1.00 86.06 185 GLU A C 1
ATOM 1440 O O . GLU A 1 185 ? 1.608 5.856 -2.462 1.00 86.06 185 GLU A O 1
ATOM 1445 N N . ALA A 1 186 ? 3.844 6.000 -2.634 1.00 89.19 186 ALA A N 1
ATOM 1446 C CA . ALA A 1 186 ? 4.027 6.757 -1.404 1.00 89.19 186 ALA A CA 1
ATOM 1447 C C . ALA A 1 186 ? 3.339 8.131 -1.448 1.00 89.19 186 ALA A C 1
ATOM 1449 O O . ALA A 1 186 ? 2.717 8.532 -0.465 1.00 89.19 186 ALA A O 1
ATOM 1450 N N . GLU A 1 187 ? 3.401 8.842 -2.577 1.00 90.94 187 GLU A N 1
ATOM 1451 C CA . GLU A 1 187 ? 2.695 10.117 -2.753 1.00 90.94 187 GLU A CA 1
ATOM 1452 C C . GLU A 1 187 ? 1.173 9.934 -2.785 1.00 90.94 187 GLU A C 1
ATOM 1454 O O . GLU A 1 187 ? 0.455 10.723 -2.174 1.00 90.94 187 GLU A O 1
ATOM 1459 N N . ASN A 1 188 ? 0.655 8.882 -3.428 1.00 88.25 188 ASN A N 1
ATOM 1460 C CA . ASN A 1 188 ? -0.772 8.557 -3.380 1.00 88.25 188 ASN A CA 1
ATOM 1461 C C . ASN A 1 188 ? -1.224 8.269 -1.942 1.00 88.25 188 ASN A C 1
ATOM 1463 O O . ASN A 1 188 ? -2.255 8.767 -1.492 1.00 88.25 188 ASN A O 1
ATOM 1467 N N . PHE A 1 189 ? -0.435 7.507 -1.185 1.00 89.00 189 PHE A N 1
ATOM 1468 C CA . PHE A 1 189 ? -0.753 7.258 0.213 1.00 89.00 189 PHE A CA 1
ATOM 1469 C C . PHE A 1 189 ? -0.767 8.561 1.026 1.00 89.00 189 PHE A C 1
ATOM 1471 O O . PHE A 1 189 ? -1.773 8.877 1.660 1.00 89.00 189 PHE A O 1
ATOM 1478 N N . LYS A 1 190 ? 0.315 9.343 0.953 1.00 90.50 190 LYS A N 1
ATOM 1479 C CA . LYS A 1 190 ? 0.506 10.579 1.722 1.00 90.50 190 LYS A CA 1
ATOM 1480 C C . LYS A 1 190 ? -0.519 11.663 1.387 1.00 90.50 190 LYS A C 1
ATOM 1482 O O . LYS A 1 190 ? -1.024 12.321 2.289 1.00 90.50 190 LYS A O 1
ATOM 1487 N N . ASN A 1 191 ? -0.818 11.862 0.105 1.00 90.00 191 ASN A N 1
ATOM 1488 C CA . ASN A 1 191 ? -1.623 12.998 -0.348 1.00 90.00 191 ASN A CA 1
ATOM 1489 C C . ASN A 1 191 ? -3.112 12.662 -0.488 1.00 90.00 191 ASN A C 1
ATOM 1491 O O . ASN A 1 191 ? -3.931 13.576 -0.554 1.00 90.00 191 ASN A O 1
ATOM 1495 N N . PHE A 1 192 ? -3.478 11.377 -0.536 1.00 90.81 192 PHE A N 1
ATOM 1496 C CA . PHE A 1 192 ? -4.862 10.953 -0.746 1.00 90.81 192 PHE A CA 1
ATOM 1497 C C . PHE A 1 192 ? -5.373 10.012 0.351 1.00 90.81 192 PHE A C 1
ATOM 1499 O O . PHE A 1 192 ? -6.325 10.346 1.057 1.00 90.81 192 PHE A O 1
ATOM 1506 N N . VAL A 1 193 ? -4.739 8.852 0.545 1.00 91.06 193 VAL A N 1
ATOM 1507 C CA . VAL A 1 193 ? -5.250 7.815 1.467 1.00 91.06 193 VAL A CA 1
ATOM 1508 C C . VAL A 1 193 ? -5.180 8.260 2.929 1.00 91.06 193 VAL A C 1
ATOM 1510 O O . VAL A 1 193 ? -6.150 8.095 3.676 1.00 91.06 193 VAL A O 1
ATOM 1513 N N . GLN A 1 194 ? -4.048 8.824 3.348 1.00 91.25 194 GLN A N 1
ATOM 1514 C CA . GLN A 1 194 ? -3.810 9.225 4.730 1.00 91.25 194 GLN A CA 1
ATOM 1515 C C . GLN A 1 194 ? -4.752 10.360 5.179 1.00 91.25 194 GLN A C 1
ATOM 1517 O O . GLN A 1 194 ? -5.443 10.148 6.176 1.00 91.25 194 GLN A O 1
ATOM 1522 N N . PRO A 1 195 ? -4.915 11.484 4.449 1.00 94.50 195 PRO A N 1
ATOM 1523 C CA . PRO A 1 195 ? -5.846 12.545 4.847 1.00 94.50 195 PRO A CA 1
ATOM 1524 C C . PRO A 1 195 ? -7.298 12.068 4.981 1.00 94.50 195 PRO A C 1
ATOM 1526 O O . PRO A 1 195 ? -8.013 12.463 5.903 1.00 94.50 195 PRO A O 1
ATOM 1529 N N . LEU A 1 196 ? -7.750 11.181 4.085 1.00 95.31 196 LEU A N 1
ATOM 1530 C CA . LEU A 1 196 ? -9.090 10.596 4.178 1.00 95.31 196 LEU A CA 1
ATOM 1531 C C . LEU A 1 196 ? -9.229 9.681 5.399 1.00 95.31 196 LEU A C 1
ATOM 1533 O O . LEU A 1 196 ? -10.272 9.691 6.057 1.00 95.31 196 LEU A O 1
ATOM 1537 N N . SER A 1 197 ? -8.184 8.910 5.708 1.00 94.88 197 SER A N 1
ATOM 1538 C CA . SER A 1 197 ? -8.146 8.026 6.876 1.00 94.88 197 SER A CA 1
ATOM 1539 C C . SER A 1 197 ? -8.159 8.826 8.176 1.00 94.88 197 SER A C 1
ATOM 1541 O O . SER A 1 197 ? -8.963 8.532 9.055 1.00 94.88 197 SER A O 1
ATOM 1543 N N . GLU A 1 198 ? -7.348 9.880 8.270 1.00 95.75 198 GLU A N 1
ATOM 1544 C CA . GLU A 1 198 ? -7.301 10.793 9.417 1.00 95.75 198 GLU A CA 1
ATOM 1545 C C . GLU A 1 198 ? -8.646 11.490 9.634 1.00 95.75 198 GLU A C 1
ATOM 1547 O O . GLU A 1 198 ? -9.155 11.516 10.754 1.00 95.75 198 GLU A O 1
ATOM 1552 N N . LYS A 1 199 ? -9.285 11.974 8.560 1.00 97.81 199 LYS A N 1
ATOM 1553 C CA . LYS A 1 199 ? -10.633 12.557 8.632 1.00 97.81 199 LYS A CA 1
ATOM 1554 C C . LYS A 1 199 ? -11.666 11.552 9.149 1.00 97.81 199 LYS A C 1
ATOM 1556 O O . LYS A 1 199 ? -12.497 11.902 9.985 1.00 97.81 199 LYS A O 1
ATOM 1561 N N . ASN A 1 200 ? -11.629 10.310 8.665 1.00 98.31 200 ASN A N 1
ATOM 1562 C CA . ASN A 1 200 ? -12.526 9.251 9.127 1.00 98.31 200 ASN A CA 1
ATOM 1563 C C . ASN A 1 200 ? -12.293 8.924 10.612 1.00 98.31 200 ASN A C 1
ATOM 1565 O O . ASN A 1 200 ? -13.243 8.833 11.390 1.00 98.31 200 ASN A O 1
ATOM 1569 N N . SER A 1 201 ? -11.027 8.818 11.018 1.00 97.19 201 SER A N 1
ATOM 1570 C CA . SER A 1 201 ? -10.629 8.597 12.407 1.00 97.19 201 SER A CA 1
ATOM 1571 C C . SER A 1 201 ? -11.079 9.729 13.331 1.00 97.19 201 SER A C 1
ATOM 1573 O O . SER A 1 201 ? -11.620 9.461 14.402 1.00 97.19 201 SER A O 1
ATOM 1575 N N . LEU A 1 202 ? -10.933 10.985 12.903 1.00 98.00 202 LEU A N 1
ATOM 1576 C CA . LEU A 1 202 ? -11.392 12.147 13.661 1.00 98.00 202 LEU A CA 1
ATOM 1577 C C . LEU A 1 202 ? -12.918 12.155 13.818 1.00 98.00 202 LEU A C 1
ATOM 1579 O O . LEU A 1 202 ? -13.419 12.403 14.911 1.00 98.00 202 LEU A O 1
ATOM 1583 N N . ASN A 1 203 ? -13.664 11.827 12.758 1.00 98.50 203 ASN A N 1
ATOM 1584 C CA . ASN A 1 203 ? -15.123 11.733 12.826 1.00 98.50 203 ASN A CA 1
ATOM 1585 C C . ASN A 1 203 ? -15.592 10.668 13.822 1.00 98.50 203 ASN A C 1
ATOM 1587 O O . ASN A 1 203 ? -16.557 10.910 14.550 1.00 98.50 203 ASN A O 1
ATOM 1591 N N . LEU A 1 204 ? -14.926 9.507 13.870 1.00 98.62 204 LEU A N 1
ATOM 1592 C CA . LEU A 1 204 ? -15.239 8.486 14.868 1.00 98.62 204 LEU A CA 1
ATOM 1593 C C . LEU A 1 204 ? -14.905 8.998 16.271 1.00 98.62 204 LEU A C 1
ATOM 1595 O O . LEU A 1 204 ? -15.760 8.939 17.148 1.00 98.62 204 LEU A O 1
ATOM 1599 N N . TYR A 1 205 ? -13.704 9.552 16.466 1.00 98.00 205 TYR A N 1
ATOM 1600 C CA . TYR A 1 205 ? -13.242 10.083 17.752 1.00 98.00 205 TYR A CA 1
ATOM 1601 C C . TYR A 1 205 ? -14.168 11.170 18.319 1.00 98.00 205 TYR A C 1
ATOM 1603 O O . TYR A 1 205 ? -14.459 11.183 19.513 1.00 98.00 205 TYR A O 1
ATOM 1611 N N . MET A 1 206 ? -14.678 12.060 17.467 1.00 97.81 206 MET A N 1
ATOM 1612 C CA . MET A 1 206 ? -15.639 13.097 17.857 1.00 97.81 206 MET A CA 1
ATOM 1613 C C . MET A 1 206 ? -17.053 12.553 18.118 1.00 97.81 206 MET A C 1
ATOM 1615 O O . MET A 1 206 ? -17.906 13.289 18.602 1.00 97.81 206 MET A O 1
ATOM 1619 N N . GLY A 1 207 ? -17.325 11.281 17.807 1.00 97.44 207 GLY A N 1
ATOM 1620 C CA . GLY A 1 207 ? -18.656 10.679 17.914 1.00 97.44 207 GLY A CA 1
ATOM 1621 C C . GLY A 1 207 ? -19.607 11.055 16.771 1.00 97.44 207 GLY A C 1
ATOM 1622 O O . GLY A 1 207 ? -20.789 10.704 16.813 1.00 97.44 207 GLY A O 1
ATOM 1623 N N . ASN A 1 208 ? -19.117 11.718 15.719 1.00 98.44 208 ASN A N 1
ATOM 1624 C CA . ASN A 1 208 ? -19.928 12.123 14.566 1.00 98.44 208 ASN A CA 1
ATOM 1625 C C . ASN A 1 208 ? -20.454 10.906 13.797 1.00 98.44 208 ASN A C 1
ATOM 1627 O O . ASN A 1 208 ? -21.596 10.905 13.350 1.00 98.44 208 ASN A O 1
ATOM 1631 N N . ILE A 1 209 ? -19.665 9.831 13.735 1.00 98.69 209 ILE A N 1
ATOM 1632 C CA . ILE A 1 209 ? -20.015 8.561 13.080 1.00 98.69 209 ILE A CA 1
ATOM 1633 C C . ILE A 1 209 ? -19.962 7.388 14.070 1.00 98.69 209 ILE A C 1
ATOM 1635 O O . ILE A 1 209 ? -19.443 7.507 15.179 1.00 98.69 209 ILE A O 1
ATOM 1639 N N . THR A 1 210 ? -20.587 6.281 13.697 1.00 98.75 210 THR A N 1
ATOM 1640 C CA . THR A 1 210 ? -20.582 4.988 14.394 1.00 98.75 210 THR A CA 1
ATOM 1641 C C . THR A 1 210 ? -19.376 4.142 13.980 1.00 98.75 210 THR A C 1
ATOM 1643 O O . THR A 1 210 ? -18.689 4.447 13.001 1.00 98.75 210 THR A O 1
ATOM 1646 N N . TRP A 1 211 ? -19.115 3.052 14.706 1.00 98.62 211 TRP A N 1
ATOM 1647 C CA . TRP A 1 211 ? -18.083 2.082 14.324 1.00 98.62 211 TRP A CA 1
ATOM 1648 C C . TRP A 1 211 ? -18.342 1.447 12.949 1.00 98.62 211 TRP A C 1
ATOM 1650 O O . TRP A 1 211 ? -17.406 1.277 12.169 1.00 98.62 211 TRP A O 1
ATOM 1660 N N . GLY A 1 212 ? -19.600 1.158 12.618 1.00 98.62 212 GLY A N 1
ATOM 1661 C CA . GLY A 1 212 ? -20.020 0.624 11.325 1.00 98.62 212 GLY A CA 1
ATOM 1662 C C . GLY A 1 212 ? -19.726 1.588 10.180 1.00 98.62 212 GLY A C 1
ATOM 1663 O O . GLY A 1 212 ? -19.060 1.207 9.218 1.00 98.62 212 GLY A O 1
ATOM 1664 N N . GLU A 1 213 ? -20.121 2.856 10.315 1.00 98.75 213 GLU A N 1
ATOM 1665 C CA . GLU A 1 213 ? -19.818 3.910 9.331 1.00 98.75 213 GLU A CA 1
ATOM 1666 C C . GLU A 1 213 ? -18.303 4.119 9.167 1.00 98.75 213 GLU A C 1
ATOM 1668 O O . GLU A 1 213 ? -17.799 4.198 8.044 1.00 98.75 213 GLU A O 1
ATOM 1673 N N . TYR A 1 214 ? -17.551 4.127 10.274 1.00 98.62 214 TYR A N 1
ATOM 1674 C CA . TYR A 1 214 ? -16.088 4.191 10.245 1.00 98.62 214 TYR A CA 1
ATOM 1675 C C . TYR A 1 214 ? -15.483 3.027 9.450 1.00 98.62 214 TYR A C 1
ATOM 1677 O O . TYR A 1 214 ? -14.615 3.239 8.597 1.00 98.62 214 TYR A O 1
ATOM 1685 N N . ASN A 1 215 ? -15.953 1.804 9.698 1.00 98.50 215 ASN A N 1
ATOM 1686 C CA . ASN A 1 215 ? -15.479 0.587 9.043 1.00 98.50 215 ASN A CA 1
ATOM 1687 C C . ASN A 1 215 ? -15.817 0.559 7.549 1.00 98.50 215 ASN A C 1
ATOM 1689 O O . ASN A 1 215 ? -14.955 0.239 6.727 1.00 98.50 215 ASN A O 1
ATOM 1693 N N . GLN A 1 216 ? -17.036 0.955 7.180 1.00 98.25 216 GLN A N 1
ATOM 1694 C CA . GLN A 1 216 ? -17.437 1.106 5.781 1.00 98.25 216 GLN A CA 1
ATOM 1695 C C . GLN A 1 216 ? -16.524 2.103 5.066 1.00 98.25 216 GLN A C 1
ATOM 1697 O O . GLN A 1 216 ? -15.931 1.772 4.034 1.00 98.25 216 GLN A O 1
ATOM 1702 N N . ARG A 1 217 ? -16.293 3.274 5.671 1.00 98.31 217 ARG A N 1
ATOM 1703 C CA . ARG A 1 217 ? -15.425 4.289 5.077 1.00 98.31 217 ARG A CA 1
ATOM 1704 C C . ARG A 1 217 ? -13.967 3.831 4.970 1.00 98.31 217 ARG A C 1
ATOM 1706 O O . ARG A 1 217 ? -13.320 4.135 3.972 1.00 98.31 217 ARG A O 1
ATOM 1713 N N . ARG A 1 218 ? -13.445 3.035 5.917 1.00 96.94 218 ARG A N 1
ATOM 1714 C CA . ARG A 1 218 ? -12.111 2.404 5.785 1.00 96.94 218 ARG A CA 1
ATOM 1715 C C . ARG A 1 218 ? -12.010 1.539 4.521 1.00 96.94 218 ARG A C 1
ATOM 1717 O O . ARG A 1 218 ? -10.988 1.591 3.837 1.00 96.94 218 ARG A O 1
ATOM 1724 N N . LYS A 1 219 ? -13.048 0.759 4.191 1.00 95.56 219 LYS A N 1
ATOM 1725 C CA . LYS A 1 219 ? -13.077 -0.063 2.964 1.00 95.56 219 LYS A CA 1
ATOM 1726 C C . LYS A 1 219 ? -13.123 0.800 1.707 1.00 95.56 219 LYS A C 1
ATOM 1728 O O . LYS A 1 219 ? -12.399 0.525 0.752 1.00 95.56 219 LYS A O 1
ATOM 1733 N N . GLU A 1 220 ? -13.941 1.846 1.716 1.00 96.38 220 GLU A N 1
ATOM 1734 C CA . GLU A 1 220 ? -14.045 2.780 0.593 1.00 96.38 220 GLU A CA 1
ATOM 1735 C C . GLU A 1 220 ? -12.723 3.491 0.318 1.00 96.38 220 GLU A C 1
ATOM 1737 O O . GLU A 1 220 ? -12.275 3.487 -0.823 1.00 96.38 220 GLU A O 1
ATOM 1742 N N . ILE A 1 221 ? -12.059 4.015 1.353 1.00 94.56 221 ILE A N 1
ATOM 1743 C CA . ILE A 1 221 ? -10.754 4.679 1.227 1.00 94.56 221 ILE A CA 1
ATOM 1744 C C . ILE A 1 221 ? -9.713 3.722 0.637 1.00 94.56 221 ILE A C 1
ATOM 1746 O O . ILE A 1 221 ? -8.961 4.105 -0.259 1.00 94.56 221 ILE A O 1
ATOM 1750 N N . ALA A 1 222 ? -9.683 2.464 1.095 1.00 90.75 222 ALA A N 1
ATOM 1751 C CA . ALA A 1 222 ? -8.774 1.458 0.549 1.00 90.75 222 ALA A CA 1
ATOM 1752 C C . ALA A 1 222 ? -9.028 1.209 -0.950 1.00 90.75 222 ALA A C 1
ATOM 1754 O O . ALA A 1 222 ? -8.080 1.136 -1.733 1.00 90.75 222 ALA A O 1
ATOM 1755 N N . ARG A 1 223 ? -10.299 1.133 -1.368 1.00 91.44 223 ARG A N 1
ATOM 1756 C CA . ARG A 1 223 ? -10.679 0.993 -2.782 1.00 91.44 223 ARG A CA 1
ATOM 1757 C C . ARG A 1 223 ? -10.315 2.238 -3.596 1.00 91.44 223 ARG A C 1
ATOM 1759 O O . ARG A 1 223 ? -9.688 2.111 -4.643 1.00 91.44 223 ARG A O 1
ATOM 1766 N N . GLU A 1 224 ? -10.665 3.427 -3.110 1.00 91.06 224 GLU A N 1
ATOM 1767 C CA . GLU A 1 224 ? -10.372 4.709 -3.763 1.00 91.06 224 GLU A CA 1
ATOM 1768 C C . GLU A 1 224 ? -8.860 4.894 -3.967 1.00 91.06 224 GLU A C 1
ATOM 1770 O O . GLU A 1 224 ? -8.425 5.279 -5.051 1.00 91.06 224 GLU A O 1
ATOM 1775 N N . GLY A 1 225 ? -8.043 4.537 -2.971 1.00 89.00 225 GLY A N 1
ATOM 1776 C CA . GLY A 1 225 ? -6.584 4.585 -3.073 1.00 89.00 225 GLY A CA 1
ATOM 1777 C C . GLY A 1 225 ? -6.020 3.642 -4.141 1.00 89.00 225 GLY A C 1
ATOM 1778 O O . GLY A 1 225 ? -5.111 4.026 -4.880 1.00 89.00 225 GLY A O 1
ATOM 1779 N N . GLN A 1 226 ? -6.574 2.431 -4.270 1.00 86.88 226 GLN A N 1
ATOM 1780 C CA . GLN A 1 226 ? -6.198 1.491 -5.334 1.00 86.88 226 GLN A CA 1
ATOM 1781 C C . GLN A 1 226 ? -6.616 1.992 -6.722 1.00 86.88 226 GLN A C 1
ATOM 1783 O O . GLN A 1 226 ? -5.885 1.812 -7.694 1.00 86.88 226 GLN A O 1
ATOM 1788 N N . GLU A 1 227 ? -7.793 2.606 -6.838 1.00 88.75 227 GLU A N 1
ATOM 1789 C CA . GLU A 1 227 ? -8.263 3.188 -8.096 1.00 88.75 227 GLU A CA 1
ATOM 1790 C C . GLU A 1 227 ? -7.421 4.392 -8.526 1.00 88.75 227 GLU A C 1
ATOM 1792 O O . GLU A 1 227 ? -7.081 4.496 -9.705 1.00 88.75 227 GLU A O 1
ATOM 1797 N N . ALA A 1 228 ? -7.031 5.260 -7.591 1.00 85.12 228 ALA A N 1
ATOM 1798 C CA . ALA A 1 228 ? -6.169 6.408 -7.865 1.00 85.12 228 ALA A CA 1
ATOM 1799 C C . ALA A 1 228 ? -4.820 5.981 -8.474 1.00 85.12 228 ALA A C 1
ATOM 1801 O O . ALA A 1 228 ? -4.372 6.569 -9.459 1.00 85.12 228 ALA A O 1
ATOM 1802 N N . MET A 1 229 ? -4.234 4.885 -7.978 1.00 80.88 229 MET A N 1
ATOM 1803 C CA . MET A 1 229 ? -3.012 4.298 -8.545 1.00 80.88 229 MET A CA 1
ATOM 1804 C C . MET A 1 229 ? -3.190 3.747 -9.963 1.00 80.88 229 MET A C 1
ATOM 1806 O O . MET A 1 229 ? -2.232 3.725 -10.731 1.00 80.88 229 MET A O 1
ATOM 1810 N N . ARG A 1 230 ? -4.394 3.289 -10.327 1.00 79.56 230 ARG A N 1
ATOM 1811 C CA . ARG A 1 230 ? -4.678 2.747 -11.667 1.00 79.56 230 ARG A CA 1
ATOM 1812 C C . ARG A 1 230 ? -4.936 3.830 -12.711 1.00 79.56 230 ARG A C 1
ATOM 1814 O O . ARG A 1 230 ? -4.666 3.599 -13.883 1.00 79.56 230 ARG A O 1
ATOM 1821 N N . ARG A 1 231 ? -5.485 4.982 -12.309 1.00 74.69 231 ARG A N 1
ATOM 1822 C CA . ARG A 1 231 ? -5.850 6.074 -13.232 1.00 74.69 231 ARG A CA 1
ATOM 1823 C C . ARG A 1 231 ? -4.643 6.890 -13.717 1.00 74.69 231 ARG A C 1
ATOM 1825 O O . ARG A 1 231 ? -4.740 7.494 -14.776 1.00 74.69 231 ARG A O 1
ATOM 1832 N N . ASN A 1 232 ? -3.523 6.860 -12.989 1.00 59.78 232 ASN A N 1
ATOM 1833 C CA . ASN A 1 232 ? -2.280 7.570 -13.322 1.00 59.78 232 ASN A CA 1
ATOM 1834 C C . ASN A 1 232 ? -1.096 6.578 -13.477 1.00 59.78 232 ASN A C 1
ATOM 1836 O O . ASN A 1 232 ? -0.266 6.494 -12.562 1.00 59.78 232 ASN A O 1
ATOM 1840 N N . PRO A 1 233 ? -1.055 5.778 -14.568 1.00 53.03 233 PRO A N 1
ATOM 1841 C CA . PRO A 1 233 ? -0.045 4.735 -14.791 1.00 53.03 233 PRO A CA 1
ATOM 1842 C C . PRO A 1 233 ? 1.380 5.259 -14.994 1.00 53.03 233 PRO A C 1
ATOM 1844 O O . PRO A 1 233 ? 1.561 6.429 -15.389 1.00 53.03 233 PRO A O 1
#

pLDDT: mean 84.13, std 15.34, range [36.75, 98.75]

Secondary structure (DSSP, 8-state):
----------------------EEEE-TTPPTTHHHHHHHHHHHHHEEEEEEEEEETTEEEEEEEEEE-HHHHHHHHHHTT-EEEEHHHHHHHHHHHHHHHHHHHHHHHHHHHHHHHHHT-STTHHHHHHS-SSGGG--HHHHT--PPPPHHHHHHHHHHHHHHHHHHHHHHHHHHTT-HHHHHHHHHIIIIIHHHHHHHHHHHHTTSS-HHHHHHHHHHHHHHHHHHHHH--

Organism: NCBI:txid1293052

Sequence (233 aa):
MLMMKKIFPLVAIVTIMSGCAQNLWYKPTARQGEFEVDRYACVQQSQQRLGMASVNRYGGSAIDQQITNDQVFSTCMTSKGWSLGRKEVVDSQIAQATAVNNSVKQQVAQVVEKIKAACASQEFREYYSKTACNTNDMSLAQLADNSKITEAQKIVFLKQQEVILAYNKEMYEVIRTAGPNGIREAENFKNFVQPLSEKNSLNLYMGNITWGEYNQRRKEIAREGQEAMRRNP

Radius of gyration: 32.5 Å; chains: 1; bounding box: 112×28×100 Å

Foldseek 3Di:
DDDDDDDDDDPDPPPPPPPPQDKDKDALPDDVCNCVVQLVVLQVVQWDWDWDWDADPVGIDIDTDTDGDVVSSQVSSVVVRIDIDGPVVRVVVNVVLVVLVVVLVVQLVVLVVQLVCLLPDPLLVVVCVLAPSDLVPGDPCSLPFQDAQDPVNLVSLVVSVVSVVVSLVSNLVSQCSNPDLSVVLSCLCVVQLVVQLVVLSVCRSVRVGGSNVSSVSNNVSVVVSVVVSVVPD